Protein 2WA0 (pdb70)

Organism: Homo sapiens (NCBI:txid9606)

Nearest PDB structures (foldseek):
  2wa0-assembly1_A  TM=1.005E+00  e=1.092E-41  Homo sapiens
  7uoa-assembly1_A  TM=9.942E-01  e=4.017E-35  Homo sapiens
  9bd3-assembly2_C  TM=9.878E-01  e=9.534E-34  Homo sapiens
  6wjh-assembly2_B  TM=9.151E-01  e=1.182E-21  Homo sapiens
  6wjh-assembly3_C  TM=9.119E-01  e=8.261E-22  Homo sapiens

GO terms:
  GO:0043066 negative regulation of apoptotic process (P, IMP)
  GO:0045787 positive regulation of cell cycle (P, IMP)
  GO:0005515 protein binding (F, IPI)

Solvent-accessible surface area: 12480 Å² total; per-residue (Å²): 151,88,123,100,162,71,197,242,168,108,104,145,88,68,87,59,60,20,131,74,22,0,38,94,45,16,84,72,0,8,61,8,1,1,124,19,32,66,52,196,89,98,1,42,71,66,38,0,31,106,144,6,0,127,128,67,89,96,8,12,90,24,0,23,22,39,0,25,42,32,0,53,74,76,17,0,0,44,26,109,86,78,145,89,72,31,23,32,14,54,21,5,46,59,4,76,10,27,1,37,161,72,70,80,31,0,20,0,2,0,0,11,47,1,0,5,24,0,8,125,98,32,125,31,0,27,19,101,65,1,41,123,75,1,17,132,58,30,1,96,67,60,146,143,49,125,30,8,16,52,0,80,123,2,0,24,88,28,0,48,138,53,77,0,3,83,46,100,94,113,101,88,24,0,31,12,0,86,64,0,112,86,54,10,37,59,114,123,0,59,98,15,38,91,126,18,102,78,63,139,144,50,82,50,20,41,73,147,98,16,58,120,100,116

Sequence (214 aa):
SGVDLGTYFQSMDAESLFREALSNKVDDELAHFLLRKYRAKELVTTKAEMLERVIKNYKRCFPVIFGKASESLKMIFGIDVKEVDSNTYTLVTCLGLSYDGLLNQIFPKTGLLIIVLGTIAMEGDSASEEEIWEELGVMGVYDGREHTVYGEPRKLLTQDWVQENYLEYRQVRYEFLWGPRALAETSYVKVLEHVVRVNARVRIAYPSLREAALLE

Secondary structure (DSSP, 8-state):
---------SS--HHHHHHHHHHHHHHHHHHHHHHHHHTT--EEHHHHHHHT-TT-GGGHHHHHHHHHHHIIIII-EEEEE----EEEEEEGGG-S-------SS--HHHHHHHHHHHHHHSS-EEHHHHHHHHHHTT--TTS-BTTTB-HHHIIIIIHHHTTSEEEE----EEEE-HHHHHH--HHHHHHHHHHHHT----PPPPHHHHHTT-

Foldseek 3Di:
DDDDDDDPDVDDDPFVVVVVVLVVLLVVVLQVVLVCQLVQHKDALVCCCVPRVVPQSLCCCQSVVSSQLCCCQPQQWHFAQDPPRITGIDGHLQAPAQPCVVVGGGPSNVLLVLQLQQLVVPFKDAPVSSQVVCVVVPQHAPDQDPRNGHVCCVQVPVCVVVQQWDWDDVNIIIGGGVSVVVRHDSVRSVVSVVPSVPDDDHDDDTPVVSVVSD

B-factor: mean 47.47, std 13.77, range [17.89, 89.87]

Structure (mmCIF, N/CA/C/O backbone):
data_2WA0
#
_entry.id   2WA0
#
_cell.length_a   81.630
_cell.length_b   81.630
_cell.length_c   210.891
_cell.angle_alpha   90.00
_cell.angle_beta   90.00
_cell.angle_gamma   120.00
#
_symmetry.space_group_name_H-M   'P 65 2 2'
#
loop_
_entity.id
_entity.type
_entity.pdbx_description
1 polymer 'MELANOMA-ASSOCIATED ANTIGEN 4'
2 water water
#
loop_
_atom_site.group_PDB
_atom_site.id
_atom_site.type_symbol
_atom_site.label_atom_id
_atom_site.label_alt_id
_atom_site.label_comp_id
_atom_site.label_asym_id
_atom_site.label_entity_id
_atom_site.label_seq_id
_atom_site.pdbx_PDB_ins_code
_atom_site.Cartn_x
_atom_site.Cartn_y
_atom_site.Cartn_z
_atom_site.occupancy
_atom_site.B_iso_or_equiv
_atom_site.auth_seq_id
_atom_site.auth_comp_id
_atom_site.auth_asym_id
_atom_site.auth_atom_id
_atom_site.pdbx_PDB_model_num
ATOM 1 N N . SER A 1 9 ? 5.436 42.600 145.395 1.00 72.67 -14 SER A N 1
ATOM 2 C CA . SER A 1 9 ? 4.335 42.275 144.435 1.00 74.61 -14 SER A CA 1
ATOM 3 C C . SER A 1 9 ? 3.599 40.931 144.712 1.00 75.74 -14 SER A C 1
ATOM 4 O O . SER A 1 9 ? 2.469 40.745 144.255 1.00 74.07 -14 SER A O 1
ATOM 6 N N . GLY A 1 10 ? 4.216 40.041 145.502 1.00 78.72 -13 GLY A N 1
ATOM 7 C CA . GLY A 1 10 ? 3.844 38.597 145.614 1.00 80.36 -13 GLY A CA 1
ATOM 8 C C . GLY A 1 10 ? 2.409 38.129 145.887 1.00 80.96 -13 GLY A C 1
ATOM 9 O O . GLY A 1 10 ? 1.825 38.476 146.920 1.00 81.06 -13 GLY A O 1
ATOM 10 N N . VAL A 1 11 ? 1.880 37.286 144.981 1.00 82.03 -12 VAL A N 1
ATOM 11 C CA . VAL A 1 11 ? 0.468 36.802 144.996 1.00 81.50 -12 VAL A CA 1
ATOM 12 C C . VAL A 1 11 ? 0.354 35.243 144.924 1.00 80.85 -12 VAL A C 1
ATOM 13 O O . VAL A 1 11 ? 1.323 34.538 145.267 1.00 80.00 -12 VAL A O 1
ATOM 17 N N . ASP A 1 12 ? -0.813 34.726 144.485 1.00 78.38 -11 ASP A N 1
ATOM 18 C CA . ASP A 1 12 ? -1.119 33.271 144.479 1.00 75.76 -11 ASP A CA 1
ATOM 19 C C . ASP A 1 12 ? -0.943 32.582 143.116 1.00 72.74 -11 ASP A C 1
ATOM 20 O O . ASP A 1 12 ? -1.875 32.573 142.308 1.00 71.92 -11 ASP A O 1
ATOM 22 N N . LEU A 1 13 ? 0.234 31.980 142.888 1.00 69.71 -10 LEU A N 1
ATOM 23 C CA . LEU A 1 13 ? 0.576 31.321 141.605 1.00 65.99 -10 LEU A CA 1
ATOM 24 C C . LEU A 1 13 ? 0.522 29.793 141.654 1.00 66.62 -10 LEU A C 1
ATOM 25 O O . LEU A 1 13 ? 1.563 29.125 141.749 1.00 67.86 -10 LEU A O 1
ATOM 30 N N . GLY A 1 14 ? -0.694 29.254 141.562 1.00 66.79 -9 GLY A N 1
ATOM 31 C CA . GLY A 1 14 ? -0.934 27.802 141.507 1.00 67.35 -9 GLY A CA 1
ATOM 32 C C . GLY A 1 14 ? -1.875 27.418 140.366 1.00 67.90 -9 GLY A C 1
ATOM 33 O O . GLY A 1 14 ? -2.838 28.138 140.077 1.00 68.68 -9 GLY A O 1
ATOM 34 N N . THR A 1 15 ? -1.607 26.275 139.731 1.00 66.77 -8 THR A N 1
ATOM 35 C CA . THR A 1 15 ? -2.292 25.870 138.495 1.00 64.42 -8 THR A CA 1
ATOM 36 C C . THR A 1 15 ? -2.865 24.439 138.579 1.00 64.35 -8 THR A C 1
ATOM 37 O O . THR A 1 15 ? -3.428 24.028 139.603 1.00 62.21 -8 THR A O 1
ATOM 41 N N . TYR A 1 19 ? -7.049 24.665 133.432 1.00 66.56 -4 TYR A N 1
ATOM 42 C CA . TYR A 1 19 ? -7.021 24.392 131.993 1.00 67.74 -4 TYR A CA 1
ATOM 43 C C . TYR A 1 19 ? -7.673 23.051 131.617 1.00 70.13 -4 TYR A C 1
ATOM 44 O O . TYR A 1 19 ? -7.213 21.982 132.034 1.00 74.58 -4 TYR A O 1
ATOM 53 N N . PHE A 1 20 ? -8.788 23.121 130.908 1.00 68.51 -3 PHE A N 1
ATOM 54 C CA . PHE A 1 20 ? -9.504 24.359 130.849 1.00 70.58 -3 PHE A CA 1
ATOM 55 C C . PHE A 1 20 ? -10.081 24.583 132.255 1.00 74.43 -3 PHE A C 1
ATOM 56 O O . PHE A 1 20 ? -9.531 25.371 133.023 1.00 76.57 -3 PHE A O 1
ATOM 64 N N . GLN A 1 21 ? -11.176 23.905 132.590 1.00 78.79 -2 GLN A N 1
ATOM 65 C CA . GLN A 1 21 ? -11.387 23.390 133.951 1.00 80.50 -2 GLN A CA 1
ATOM 66 C C . GLN A 1 21 ? -11.048 21.910 133.715 1.00 82.08 -2 GLN A C 1
ATOM 67 O O . GLN A 1 21 ? -10.167 21.327 134.366 1.00 82.42 -2 GLN A O 1
ATOM 69 N N . SER A 1 22 ? -11.795 21.333 132.771 1.00 80.99 -1 SER A N 1
ATOM 70 C CA . SER A 1 22 ? -11.276 20.375 131.793 1.00 79.83 -1 SER A CA 1
ATOM 71 C C . SER A 1 22 ? -12.387 20.176 130.761 1.00 81.94 -1 SER A C 1
ATOM 72 O O . SER A 1 22 ? -13.483 19.714 131.109 1.00 83.19 -1 SER A O 1
ATOM 75 N N . MET A 1 23 ? -12.122 20.567 129.512 1.00 80.73 0 MET A N 1
ATOM 76 C CA . MET A 1 23 ? -13.056 20.310 128.405 1.00 79.02 0 MET A CA 1
ATOM 77 C C . MET A 1 23 ? -12.314 19.798 127.150 1.00 74.85 0 MET A C 1
ATOM 78 O O . MET A 1 23 ? -11.196 20.257 126.849 1.00 74.68 0 MET A O 1
ATOM 83 N N . ASP A 1 24 ? -12.934 18.838 126.446 1.00 68.54 101 ASP A N 1
ATOM 84 C CA . ASP A 1 24 ? -12.303 18.165 125.300 1.00 64.35 101 ASP A CA 1
ATOM 85 C C . ASP A 1 24 ? -12.309 19.089 124.074 1.00 63.49 101 ASP A C 1
ATOM 86 O O . ASP A 1 24 ? -13.295 19.168 123.327 1.00 63.35 101 ASP A O 1
ATOM 91 N N . ALA A 1 25 ? -11.195 19.797 123.895 1.00 61.27 102 ALA A N 1
ATOM 92 C CA . ALA A 1 25 ? -11.007 20.702 122.762 1.00 58.32 102 ALA A CA 1
ATOM 93 C C . ALA A 1 25 ? -10.975 19.977 121.412 1.00 56.26 102 ALA A C 1
ATOM 94 O O . ALA A 1 25 ? -11.472 20.530 120.426 1.00 53.65 102 ALA A O 1
ATOM 96 N N . GLU A 1 26 ? -10.402 18.764 121.361 1.00 54.76 103 GLU A N 1
ATOM 97 C CA . GLU A 1 26 ? -10.288 18.015 120.092 1.00 53.32 103 GLU A CA 1
ATOM 98 C C . GLU A 1 26 ? -11.657 17.609 119.574 1.00 53.26 103 GLU A C 1
ATOM 99 O O . GLU A 1 26 ? -11.977 17.855 118.426 1.00 55.22 103 GLU A O 1
ATOM 105 N N . SER A 1 27 ? -12.478 16.988 120.413 1.00 54.69 104 SER A N 1
ATOM 106 C CA . SER A 1 27 ? -13.801 16.537 119.957 1.00 52.51 104 SER A CA 1
ATOM 107 C C . SER A 1 27 ? -14.774 17.697 119.719 1.00 51.29 104 SER A C 1
ATOM 108 O O . SER A 1 27 ? -15.689 17.564 118.907 1.00 51.21 104 SER A O 1
ATOM 113 N N . LEU A 1 28 ? -14.592 18.811 120.435 1.00 48.47 105 LEU A N 1
ATOM 114 C CA . LEU A 1 28 ? -15.371 20.028 120.177 1.00 48.89 105 LEU A CA 1
ATOM 115 C C . LEU A 1 28 ? -15.054 20.554 118.768 1.00 50.13 105 LEU A C 1
ATOM 116 O O . LEU A 1 28 ? -15.875 21.244 118.160 1.00 46.48 105 LEU A O 1
ATOM 119 N N . PHE A 1 29 ? -13.860 20.229 118.275 1.00 46.68 106 PHE A N 1
ATOM 120 C CA . PHE A 1 29 ? -13.388 20.756 117.020 1.00 44.79 106 PHE A CA 1
ATOM 121 C C . PHE A 1 29 ? -14.078 20.071 115.861 1.00 45.86 106 PHE A C 1
ATOM 122 O O . PHE A 1 29 ? -14.572 20.745 114.974 1.00 44.65 106 PHE A O 1
ATOM 130 N N . ARG A 1 30 ? -14.102 18.742 115.879 1.00 43.70 107 ARG A N 1
ATOM 131 C CA . ARG A 1 30 ? -14.731 17.998 114.823 1.00 43.92 107 ARG A CA 1
ATOM 132 C C . ARG A 1 30 ? -16.253 18.234 114.830 1.00 44.27 107 ARG A C 1
ATOM 133 O O . ARG A 1 30 ? -16.876 18.261 113.782 1.00 46.73 107 ARG A O 1
ATOM 141 N N . GLU A 1 31 ? -16.851 18.411 115.997 1.00 41.29 108 GLU A N 1
ATOM 142 C CA . GLU A 1 31 ? -18.239 18.830 116.045 1.00 39.06 108 GLU A CA 1
ATOM 143 C C . GLU A 1 31 ? -18.392 20.234 115.469 1.00 36.92 108 GLU A C 1
ATOM 144 O O . GLU A 1 31 ? -19.342 20.502 114.751 1.00 40.34 108 GLU A O 1
ATOM 147 N N . ALA A 1 32 ? -17.462 21.128 115.776 1.00 32.60 109 ALA A N 1
ATOM 148 C CA . ALA A 1 32 ? -17.567 22.486 115.282 1.00 36.08 109 ALA A CA 1
ATOM 149 C C . ALA A 1 32 ? -17.528 22.515 113.736 1.00 35.64 109 ALA A C 1
ATOM 150 O O . ALA A 1 32 ? -18.282 23.243 113.133 1.00 32.61 109 ALA A O 1
ATOM 152 N N . LEU A 1 33 ? -16.636 21.724 113.141 1.00 34.48 110 LEU A N 1
ATOM 153 C CA . LEU A 1 33 ? -16.499 21.617 111.702 1.00 36.14 110 LEU A CA 1
ATOM 154 C C . LEU A 1 33 ? -17.747 21.019 111.051 1.00 36.80 110 LEU A C 1
ATOM 155 O O . LEU A 1 33 ? -18.199 21.471 110.014 1.00 37.52 110 LEU A O 1
ATOM 160 N N . SER A 1 34 ? -18.275 19.992 111.689 1.00 34.19 111 SER A N 1
ATOM 161 C CA . SER A 1 34 ? -19.422 19.290 111.221 1.00 35.81 111 SER A CA 1
ATOM 162 C C . SER A 1 34 ? -20.633 20.175 111.318 1.00 34.99 111 SER A C 1
ATOM 163 O O . SER A 1 34 ? -21.474 20.155 110.433 1.00 36.17 111 SER A O 1
ATOM 166 N N . ASN A 1 35 ? -20.752 20.962 112.374 1.00 34.68 112 ASN A N 1
ATOM 167 C CA . ASN A 1 35 ? -21.848 21.939 112.397 1.00 37.32 112 ASN A CA 1
ATOM 168 C C . ASN A 1 35 ? -21.679 23.000 111.315 1.00 36.33 112 ASN A C 1
ATOM 169 O O . ASN A 1 35 ? -22.671 23.579 110.854 1.00 32.44 112 ASN A O 1
ATOM 174 N N . LYS A 1 36 ? -20.432 23.287 110.950 1.00 32.07 113 LYS A N 1
ATOM 175 C CA . LYS A 1 36 ? -20.179 24.297 109.938 1.00 36.95 113 LYS A CA 1
ATOM 176 C C . LYS A 1 36 ? -20.472 23.749 108.528 1.00 35.84 113 LYS A C 1
ATOM 177 O O . LYS A 1 36 ? -20.856 24.496 107.652 1.00 34.30 113 LYS A O 1
ATOM 183 N N . VAL A 1 37 ? -20.311 22.443 108.341 1.00 34.97 114 VAL A N 1
ATOM 184 C CA . VAL A 1 37 ? -20.750 21.799 107.134 1.00 33.35 114 VAL A CA 1
ATOM 185 C C . VAL A 1 37 ? -22.276 21.921 106.988 1.00 35.40 114 VAL A C 1
ATOM 186 O O . VAL A 1 37 ? -22.776 22.294 105.922 1.00 34.57 114 VAL A O 1
ATOM 190 N N . ASP A 1 38 ? -23.006 21.638 108.059 1.00 35.21 115 ASP A N 1
ATOM 191 C CA A ASP A 1 38 ? -24.468 21.757 108.087 0.50 36.15 115 ASP A CA 1
ATOM 192 C CA B ASP A 1 38 ? -24.454 21.751 108.036 0.50 35.89 115 ASP A CA 1
ATOM 193 C C . ASP A 1 38 ? -24.869 23.199 107.781 1.00 39.15 115 ASP A C 1
ATOM 194 O O . ASP A 1 38 ? -25.798 23.462 106.998 1.00 41.54 115 ASP A O 1
ATOM 203 N N . GLU A 1 39 ? -24.169 24.137 108.406 1.00 36.16 116 GLU A N 1
ATOM 204 C CA . GLU A 1 39 ? -24.509 25.533 108.289 1.00 35.56 116 GLU A CA 1
ATOM 205 C C . GLU A 1 39 ? -24.215 26.086 106.886 1.00 32.81 116 GLU A C 1
ATOM 206 O O . GLU A 1 39 ? -24.998 26.840 106.360 1.00 29.17 116 GLU A O 1
ATOM 212 N N . LEU A 1 40 ? -23.065 25.762 106.324 1.00 28.85 117 LEU A N 1
ATOM 213 C CA . LEU A 1 40 ? -22.729 26.174 104.987 1.00 30.91 117 LEU A CA 1
ATOM 214 C C . LEU A 1 40 ? -23.739 25.567 103.955 1.00 35.74 117 LEU A C 1
ATOM 215 O O . LEU A 1 40 ? -24.241 26.286 103.090 1.00 36.01 117 LEU A O 1
ATOM 220 N N . ALA A 1 41 ? -24.058 24.283 104.105 1.00 32.74 118 ALA A N 1
ATOM 221 C CA . ALA A 1 41 ? -25.070 23.610 103.283 1.00 34.20 118 ALA A CA 1
ATOM 222 C C . ALA A 1 41 ? -26.395 24.345 103.266 1.00 35.54 118 ALA A C 1
ATOM 223 O O . ALA A 1 41 ? -26.958 24.553 102.195 1.00 39.65 118 ALA A O 1
ATOM 225 N N . HIS A 1 42 ? -26.911 24.718 104.429 1.00 34.39 119 HIS A N 1
ATOM 226 C CA . HIS A 1 42 ? -28.170 25.446 104.489 1.00 33.29 119 HIS A CA 1
ATOM 227 C C . HIS A 1 42 ? -28.020 26.812 103.854 1.00 33.81 119 HIS A C 1
ATOM 228 O O . HIS A 1 42 ? -28.918 27.273 103.171 1.00 35.66 119 HIS A O 1
ATOM 235 N N . PHE A 1 43 ? -26.877 27.447 104.057 1.00 31.67 120 PHE A N 1
ATOM 236 C CA . PHE A 1 43 ? -26.589 28.726 103.420 1.00 32.03 120 PHE A CA 1
ATOM 237 C C . PHE A 1 43 ? -26.635 28.607 101.898 1.00 32.57 120 PHE A C 1
ATOM 238 O O . PHE A 1 43 ? -27.160 29.464 101.208 1.00 32.28 120 PHE A O 1
ATOM 246 N N . LEU A 1 44 ? -26.072 27.526 101.391 1.00 34.53 121 LEU A N 1
ATOM 247 C CA . LEU A 1 44 ? -26.019 27.309 99.967 1.00 33.62 121 LEU A CA 1
ATOM 248 C C . LEU A 1 44 ? -27.423 27.066 99.384 1.00 30.21 121 LEU A C 1
ATOM 249 O O . LEU A 1 44 ? -27.793 27.664 98.403 1.00 35.40 121 LEU A O 1
ATOM 254 N N . LEU A 1 45 ? -28.204 26.229 100.027 1.00 28.99 122 LEU A N 1
ATOM 255 C CA . LEU A 1 45 ? -29.601 26.072 99.684 1.00 30.00 122 LEU A CA 1
ATOM 256 C C . LEU A 1 45 ? -30.365 27.384 99.583 1.00 37.97 122 LEU A C 1
ATOM 257 O O . LEU A 1 45 ? -31.283 27.519 98.752 1.00 42.80 122 LEU A O 1
ATOM 262 N N . ARG A 1 46 ? -29.985 28.344 100.408 1.00 39.40 123 ARG A N 1
ATOM 263 C CA . ARG A 1 46 ? -30.657 29.632 100.424 1.00 40.64 123 ARG A CA 1
ATOM 264 C C . ARG A 1 46 ? -30.241 30.406 99.217 1.00 39.00 123 ARG A C 1
ATOM 265 O O . ARG A 1 46 ? -31.052 31.101 98.601 1.00 36.93 123 ARG A O 1
ATOM 273 N N . LYS A 1 47 ? -28.951 30.327 98.923 1.00 38.87 124 LYS A N 1
ATOM 274 C CA . LYS A 1 47 ? -28.426 30.941 97.739 1.00 38.26 124 LYS A CA 1
ATOM 275 C C . LYS A 1 47 ? -29.052 30.308 96.464 1.00 39.12 124 LYS A C 1
ATOM 276 O O . LYS A 1 47 ? -29.275 31.012 95.483 1.00 40.05 124 LYS A O 1
ATOM 282 N N . TYR A 1 48 ? -29.339 29.009 96.485 1.00 39.48 125 TYR A N 1
ATOM 283 C CA . TYR A 1 48 ? -29.958 28.347 95.327 1.00 42.44 125 TYR A CA 1
ATOM 284 C C . TYR A 1 48 ? -31.396 28.869 95.199 1.00 43.84 125 TYR A C 1
ATOM 285 O O . TYR A 1 48 ? -31.807 29.278 94.124 1.00 44.04 125 TYR A O 1
ATOM 294 N N . ARG A 1 49 ? -32.129 28.910 96.303 1.00 44.68 126 ARG A N 1
ATOM 295 C CA . ARG A 1 49 ? -33.465 29.478 96.311 1.00 45.45 126 ARG A CA 1
ATOM 296 C C . ARG A 1 49 ? -33.560 30.923 95.842 1.00 46.29 126 ARG A C 1
ATOM 297 O O . ARG A 1 49 ? -34.566 31.315 95.279 1.00 49.45 126 ARG A O 1
ATOM 305 N N . ALA A 1 50 ? -32.520 31.704 96.089 1.00 44.43 127 ALA A N 1
ATOM 306 C CA . ALA A 1 50 ? -32.503 33.119 95.771 1.00 41.76 127 ALA A CA 1
ATOM 307 C C . ALA A 1 50 ? -31.981 33.352 94.361 1.00 42.04 127 ALA A C 1
ATOM 308 O O . ALA A 1 50 ? -31.929 34.489 93.901 1.00 43.26 127 ALA A O 1
ATOM 310 N N . LYS A 1 51 ? -31.574 32.285 93.678 1.00 44.84 128 LYS A N 1
ATOM 311 C CA . LYS A 1 51 ? -30.979 32.406 92.329 1.00 45.35 128 LYS A CA 1
ATOM 312 C C . LYS A 1 51 ? -29.879 33.446 92.335 1.00 39.80 128 LYS A C 1
ATOM 313 O O . LYS A 1 51 ? -29.804 34.317 91.464 1.00 41.34 128 LYS A O 1
ATOM 319 N N . GLU A 1 52 ? -29.037 33.350 93.358 1.00 41.99 129 GLU A N 1
ATOM 320 C CA . GLU A 1 52 ? -27.919 34.265 93.535 1.00 42.73 129 GLU A CA 1
ATOM 321 C C . GLU A 1 52 ? -26.653 33.494 93.396 1.00 37.48 129 GLU A C 1
ATOM 322 O O . GLU A 1 52 ? -26.586 32.354 93.801 1.00 35.79 129 GLU A O 1
ATOM 328 N N . LEU A 1 53 ? -25.633 34.146 92.871 1.00 37.90 130 LEU A N 1
ATOM 329 C CA . LEU A 1 53 ? -24.297 33.607 92.912 1.00 40.57 130 LEU A CA 1
ATOM 330 C C . LEU A 1 53 ? -23.748 33.650 94.353 1.00 40.63 130 LEU A C 1
ATOM 331 O O . LEU A 1 53 ? -24.342 34.286 95.231 1.00 37.03 130 LEU A O 1
ATOM 336 N N . VAL A 1 54 ? -22.641 32.936 94.565 1.00 38.18 131 VAL A N 1
ATOM 337 C CA . VAL A 1 54 ? -21.988 32.825 95.855 1.00 40.45 131 VAL A CA 1
ATOM 338 C C . VAL A 1 54 ? -20.520 32.964 95.646 1.00 39.19 131 VAL A C 1
ATOM 339 O O . VAL A 1 54 ? -19.984 32.295 94.782 1.00 40.45 131 VAL A O 1
ATOM 343 N N . THR A 1 55 ? -19.869 33.786 96.462 1.00 40.40 132 THR A N 1
ATOM 344 C CA A THR A 1 55 ? -18.407 33.921 96.424 0.50 39.75 132 THR A CA 1
ATOM 345 C CA B THR A 1 55 ? -18.424 33.939 96.420 0.50 36.09 132 THR A CA 1
ATOM 346 C C . THR A 1 55 ? -17.793 33.245 97.642 1.00 37.98 132 THR A C 1
ATOM 347 O O . THR A 1 55 ? -18.434 33.085 98.667 1.00 35.54 132 THR A O 1
ATOM 354 N N . LYS A 1 56 ? -16.551 32.817 97.502 1.00 37.76 133 LYS A N 1
ATOM 355 C CA . LYS A 1 56 ? -15.760 32.314 98.600 1.00 40.78 133 LYS A CA 1
ATOM 356 C C . LYS A 1 56 ? -15.766 33.342 99.750 1.00 39.72 133 LYS A C 1
ATOM 357 O O . LYS A 1 56 ? -16.126 33.039 100.879 1.00 38.45 133 LYS A O 1
ATOM 363 N N . ALA A 1 57 ? -15.392 34.569 99.419 1.00 38.42 134 ALA A N 1
ATOM 364 C CA . ALA A 1 57 ? -15.323 35.650 100.377 1.00 36.24 134 ALA A CA 1
ATOM 365 C C . ALA A 1 57 ? -16.587 35.742 101.209 1.00 38.55 134 ALA A C 1
ATOM 366 O O . ALA A 1 57 ? -16.510 35.981 102.406 1.00 37.89 134 ALA A O 1
ATOM 368 N N . GLU A 1 58 ? -17.747 35.576 100.579 1.00 38.51 135 GLU A N 1
ATOM 369 C CA . GLU A 1 58 ? -19.029 35.642 101.287 1.00 38.51 135 GLU A CA 1
ATOM 370 C C . GLU A 1 58 ? -19.136 34.536 102.302 1.00 38.04 135 GLU A C 1
ATOM 371 O O . GLU A 1 58 ? -19.695 34.714 103.390 1.00 39.95 135 GLU A O 1
ATOM 377 N N . MET A 1 59 ? -18.672 33.367 101.888 1.00 33.58 136 MET A N 1
ATOM 378 C CA . MET A 1 59 ? -18.758 32.191 102.698 1.00 34.51 136 MET A CA 1
ATOM 379 C C . MET A 1 59 ? -17.809 32.347 103.902 1.00 33.53 136 MET A C 1
ATOM 380 O O . MET A 1 59 ? -18.190 32.040 105.031 1.00 31.65 136 MET A O 1
ATOM 385 N N . LEU A 1 60 ? -16.593 32.815 103.658 1.00 32.35 137 LEU A N 1
ATOM 386 C CA . LEU A 1 60 ? -15.684 33.091 104.757 1.00 37.76 137 LEU A CA 1
ATOM 387 C C . LEU A 1 60 ? -16.322 34.093 105.732 1.00 39.97 137 LEU A C 1
ATOM 388 O O . LEU A 1 60 ? -16.454 33.803 106.908 1.00 42.62 137 LEU A O 1
ATOM 393 N N . GLU A 1 61 ? -16.777 35.231 105.235 1.00 39.24 138 GLU A N 1
ATOM 394 C CA . GLU A 1 61 ? -17.316 36.295 106.093 1.00 41.26 138 GLU A CA 1
ATOM 395 C C . GLU A 1 61 ? -18.595 35.935 106.864 1.00 41.11 138 GLU A C 1
ATOM 396 O O . GLU A 1 61 ? -18.806 36.399 107.992 1.00 39.34 138 GLU A O 1
ATOM 402 N N . ARG A 1 62 ? -19.448 35.123 106.257 1.00 42.51 139 ARG A N 1
ATOM 403 C CA . ARG A 1 62 ? -20.822 34.967 106.732 1.00 40.77 139 ARG A CA 1
ATOM 404 C C . ARG A 1 62 ? -21.058 33.628 107.427 1.00 36.49 139 ARG A C 1
ATOM 405 O O . ARG A 1 62 ? -21.983 33.490 108.230 1.00 33.40 139 ARG A O 1
ATOM 413 N N . VAL A 1 63 ? -20.227 32.634 107.138 1.00 34.80 140 VAL A N 1
ATOM 414 C CA . VAL A 1 63 ? -20.466 31.306 107.670 1.00 32.51 140 VAL A CA 1
ATOM 415 C C . VAL A 1 63 ? -19.267 30.721 108.381 1.00 34.93 140 VAL A C 1
ATOM 416 O O . VAL A 1 63 ? -19.452 29.979 109.338 1.00 33.53 140 VAL A O 1
ATOM 420 N N . ILE A 1 64 ? -18.047 30.959 107.896 1.00 35.37 141 ILE A N 1
ATOM 421 C CA . ILE A 1 64 ? -16.901 30.354 108.563 1.00 34.31 141 ILE A CA 1
ATOM 422 C C . ILE A 1 64 ? -15.830 31.363 108.963 1.00 34.86 141 ILE A C 1
ATOM 423 O O . ILE A 1 64 ? -14.637 31.078 108.870 1.00 37.69 141 ILE A O 1
ATOM 428 N N . LYS A 1 65 ? -16.283 32.511 109.487 1.00 33.08 142 LYS A N 1
ATOM 429 C CA . LYS A 1 65 ? -15.409 33.619 109.910 1.00 36.87 142 LYS A CA 1
ATOM 430 C C . LYS A 1 65 ? -14.312 33.089 110.817 1.00 39.07 142 LYS A C 1
ATOM 431 O O . LYS A 1 65 ? -13.181 33.543 110.732 1.00 36.75 142 LYS A O 1
ATOM 437 N N . ASN A 1 66 ? -14.663 32.130 111.681 1.00 39.43 143 ASN A N 1
ATOM 438 C CA . ASN A 1 66 ? -13.736 31.627 112.702 1.00 39.97 143 ASN A CA 1
ATOM 439 C C . ASN A 1 66 ? -12.974 30.364 112.304 1.00 39.97 143 ASN A C 1
ATOM 440 O O . ASN A 1 66 ? -12.196 29.869 113.105 1.00 42.35 143 ASN A O 1
ATOM 445 N N . TYR A 1 67 ? -13.193 29.845 111.090 1.00 41.07 144 TYR A N 1
ATOM 446 C CA . TYR A 1 67 ? -12.453 28.662 110.590 1.00 40.37 144 TYR A CA 1
ATOM 447 C C . TYR A 1 67 ? -12.098 28.786 109.085 1.00 39.67 144 TYR A C 1
ATOM 448 O O . TYR A 1 67 ? -12.120 27.792 108.326 1.00 40.77 144 TYR A O 1
ATOM 457 N N . LYS A 1 68 ? -11.714 29.996 108.678 1.00 36.46 145 LYS A N 1
ATOM 458 C CA . LYS A 1 68 ? -11.391 30.301 107.285 1.00 35.31 145 LYS A CA 1
ATOM 459 C C . LYS A 1 68 ? -10.479 29.289 106.606 1.00 38.47 145 LYS A C 1
ATOM 460 O O . LYS A 1 68 ? -10.692 28.950 105.441 1.00 38.29 145 LYS A O 1
ATOM 466 N N . ARG A 1 69 ? -9.462 28.798 107.299 1.00 37.48 146 ARG A N 1
ATOM 467 C CA . ARG A 1 69 ? -8.463 27.953 106.624 1.00 38.75 146 ARG A CA 1
ATOM 468 C C . ARG A 1 69 ? -8.980 26.544 106.387 1.00 37.84 146 ARG A C 1
ATOM 469 O O . ARG A 1 69 ? -8.355 25.740 105.697 1.00 37.54 146 ARG A O 1
ATOM 474 N N . CYS A 1 70 ? -10.149 26.251 106.941 1.00 38.20 147 CYS A N 1
ATOM 475 C CA . CYS A 1 70 ? -10.774 24.966 106.727 1.00 39.74 147 CYS A CA 1
ATOM 476 C C . CYS A 1 70 ? -11.741 25.003 105.564 1.00 40.17 147 CYS A C 1
ATOM 477 O O . CYS A 1 70 ? -12.510 24.051 105.360 1.00 38.00 147 CYS A O 1
ATOM 480 N N . PHE A 1 71 ? -11.695 26.094 104.799 1.00 38.23 148 PHE A N 1
ATOM 481 C CA . PHE A 1 71 ? -12.646 26.287 103.747 1.00 37.03 148 PHE A CA 1
ATOM 482 C C . PHE A 1 71 ? -12.659 25.077 102.819 1.00 36.87 148 PHE A C 1
ATOM 483 O O . PHE A 1 71 ? -13.725 24.529 102.569 1.00 34.86 148 PHE A O 1
ATOM 491 N N . PRO A 1 72 ? -11.483 24.627 102.353 1.00 35.48 149 PRO A N 1
ATOM 492 C CA . PRO A 1 72 ? -11.509 23.530 101.408 1.00 37.08 149 PRO A CA 1
ATOM 493 C C . PRO A 1 72 ? -12.331 22.342 101.882 1.00 38.02 149 PRO A C 1
ATOM 494 O O . PRO A 1 72 ? -13.070 21.756 101.101 1.00 41.84 149 PRO A O 1
ATOM 498 N N . VAL A 1 73 ? -12.227 22.020 103.159 1.00 36.80 150 VAL A N 1
ATOM 499 C CA . VAL A 1 73 ? -12.861 20.843 103.706 1.00 35.33 150 VAL A CA 1
ATOM 500 C C . VAL A 1 73 ? -14.315 21.108 104.008 1.00 36.55 150 VAL A C 1
ATOM 501 O O . VAL A 1 73 ? -15.159 20.267 103.752 1.00 40.24 150 VAL A O 1
ATOM 505 N N . ILE A 1 74 ? -14.630 22.274 104.546 1.00 35.83 151 ILE A N 1
ATOM 506 C CA . ILE A 1 74 ? -16.027 22.572 104.903 1.00 35.58 151 ILE A CA 1
ATOM 507 C C . ILE A 1 74 ? -16.891 22.777 103.619 1.00 38.20 151 ILE A C 1
ATOM 508 O O . ILE A 1 74 ? -18.015 22.271 103.510 1.00 35.32 151 ILE A O 1
ATOM 513 N N . PHE A 1 75 ? -16.342 23.500 102.649 1.00 37.50 152 PHE A N 1
ATOM 514 C CA . PHE A 1 75 ? -16.999 23.711 101.369 1.00 38.57 152 PHE A CA 1
ATOM 515 C C . PHE A 1 75 ? -17.110 22.386 100.609 1.00 40.14 152 PHE A C 1
ATOM 516 O O . PHE A 1 75 ? -18.190 22.005 100.155 1.00 42.02 152 PHE A O 1
ATOM 524 N N . GLY A 1 76 ? -15.998 21.672 100.509 1.00 39.67 153 GLY A N 1
ATOM 525 C CA . GLY A 1 76 ? -15.975 20.331 99.928 1.00 36.91 153 GLY A CA 1
ATOM 526 C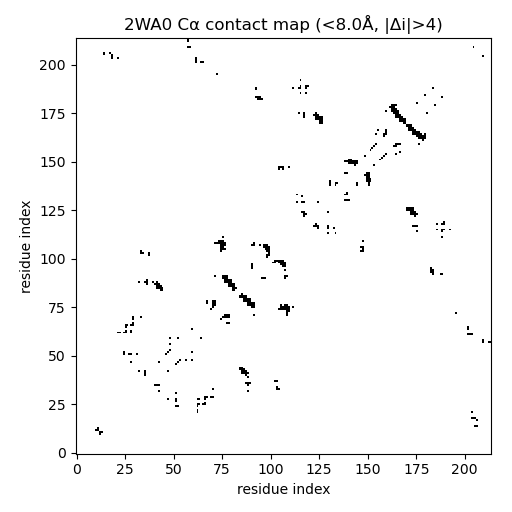 C . GLY A 1 76 ? -17.098 19.418 100.382 1.00 35.91 153 GLY A C 1
ATOM 527 O O . GLY A 1 76 ? -17.779 18.802 99.549 1.00 40.52 153 GLY A O 1
ATOM 528 N N . LYS A 1 77 ? -17.302 19.315 101.692 1.00 36.02 154 LYS A N 1
ATOM 529 C CA . LYS A 1 77 ? -18.285 18.372 102.239 1.00 37.27 154 LYS A CA 1
ATOM 530 C C . LYS A 1 77 ? -19.711 18.888 102.123 1.00 34.69 154 LYS A C 1
ATOM 531 O O . LYS A 1 77 ? -20.654 18.103 101.970 1.00 35.56 154 LYS A O 1
ATOM 537 N N . ALA A 1 78 ? -19.878 20.196 102.282 1.00 31.22 155 ALA A N 1
ATOM 538 C CA . ALA A 1 78 ? -21.165 20.838 102.059 1.00 30.24 155 ALA A CA 1
ATOM 539 C C . ALA A 1 78 ? -21.599 20.640 100.579 1.00 30.36 155 ALA A C 1
ATOM 540 O O . ALA A 1 78 ? -22.728 20.250 100.315 1.00 28.59 155 ALA A O 1
ATOM 542 N N . SER A 1 79 ? -20.691 20.875 99.643 1.00 30.44 156 SER A N 1
ATOM 543 C CA . SER A 1 79 ? -20.956 20.617 98.209 1.00 34.05 156 SER A CA 1
ATOM 544 C C . SER A 1 79 ? -21.433 19.174 97.958 1.00 37.39 156 SER A C 1
ATOM 545 O O . SER A 1 79 ? -22.505 18.938 97.371 1.00 37.39 156 SER A O 1
ATOM 548 N N . GLU A 1 80 ? -20.652 18.232 98.470 1.00 38.15 157 GLU A N 1
ATOM 549 C CA . GLU A 1 80 ? -20.979 16.802 98.431 1.00 36.80 157 GLU A CA 1
ATOM 550 C C . GLU A 1 80 ? -22.364 16.512 98.971 1.00 37.41 157 GLU A C 1
ATOM 551 O O . GLU A 1 80 ? -23.127 15.759 98.345 1.00 34.40 157 GLU A O 1
ATOM 557 N N . SER A 1 81 ? -22.707 17.099 100.118 1.00 36.74 158 SER A N 1
ATOM 558 C CA . SER A 1 81 ? -24.068 16.916 100.657 1.00 39.92 158 SER A CA 1
ATOM 559 C C . SER A 1 81 ? -25.165 17.521 99.773 1.00 34.97 158 SER A C 1
ATOM 560 O O . SER A 1 81 ? -26.254 16.949 99.636 1.00 37.85 158 SER A O 1
ATOM 563 N N . LEU A 1 82 ? -24.905 18.700 99.234 1.00 33.45 159 LEU A N 1
ATOM 564 C CA . LEU A 1 82 ? -25.828 19.322 98.285 1.00 33.78 159 LEU A CA 1
ATOM 565 C C . LEU A 1 82 ? -26.095 18.372 97.095 1.00 34.95 159 LEU A C 1
ATOM 566 O O . LEU A 1 82 ? -27.253 18.069 96.774 1.00 33.04 159 LEU A O 1
ATOM 571 N N . LYS A 1 83 ? -25.020 17.809 96.553 1.00 33.99 160 LYS A N 1
ATOM 572 C CA . LYS A 1 83 ? -25.083 16.942 95.383 1.00 34.99 160 LYS A CA 1
ATOM 573 C C . LYS A 1 83 ? -25.869 15.706 95.665 1.00 31.84 160 LYS A C 1
ATOM 574 O O . LYS A 1 83 ? -26.834 15.400 94.973 1.00 34.40 160 LYS A O 1
ATOM 580 N N . MET A 1 84 ? -25.467 15.002 96.702 1.00 32.25 161 MET A N 1
ATOM 581 C CA . MET A 1 84 ? -25.994 13.679 96.977 1.00 33.12 161 MET A CA 1
ATOM 582 C C . MET A 1 84 ? -27.358 13.738 97.607 1.00 32.70 161 MET A C 1
ATOM 583 O O . MET A 1 84 ? -28.190 12.942 97.274 1.00 35.17 161 MET A O 1
ATOM 588 N N . ILE A 1 85 ? -27.600 14.678 98.511 1.00 31.60 162 ILE A N 1
ATOM 589 C CA . ILE A 1 85 ? -28.843 14.669 99.251 1.00 31.62 162 ILE A CA 1
ATOM 590 C C . ILE A 1 85 ? -29.876 15.547 98.578 1.00 29.64 162 ILE A C 1
ATOM 591 O O . ILE A 1 85 ? -31.050 15.192 98.507 1.00 30.99 162 ILE A O 1
ATOM 596 N N . PHE A 1 86 ? -29.442 16.693 98.087 1.00 31.69 163 PHE A N 1
ATOM 597 C CA . PHE A 1 86 ? -30.381 17.669 97.559 1.00 35.32 163 PHE A CA 1
ATOM 598 C C . PHE A 1 86 ? -30.422 17.716 96.056 1.00 34.83 163 PHE A C 1
ATOM 599 O O . PHE A 1 86 ? -31.251 18.411 95.521 1.00 36.21 163 PHE A O 1
ATOM 607 N N . GLY A 1 87 ? -29.522 16.998 95.390 1.00 34.12 164 GLY A N 1
ATOM 608 C CA . GLY A 1 87 ? -29.419 17.053 93.967 1.00 36.32 164 GLY A CA 1
ATOM 609 C C . GLY A 1 87 ? -29.076 18.422 93.430 1.00 38.34 164 GLY A C 1
ATOM 610 O O . GLY A 1 87 ? -29.469 18.738 92.310 1.00 39.06 164 GLY A O 1
ATOM 611 N N . ILE A 1 88 ? -28.345 19.225 94.206 1.00 36.79 165 ILE A N 1
ATOM 612 C CA . ILE A 1 88 ? -27.845 20.525 93.750 1.00 35.04 165 ILE A CA 1
ATOM 613 C C . ILE A 1 88 ? -26.357 20.462 93.503 1.00 35.20 165 ILE A C 1
ATOM 614 O O . ILE A 1 88 ? -25.628 19.978 94.346 1.00 45.46 165 ILE A O 1
ATOM 619 N N . ASP A 1 89 ? -25.903 20.941 92.351 1.00 37.05 166 ASP A N 1
ATOM 620 C CA . ASP A 1 89 ? -24.488 21.004 92.017 1.00 40.36 166 ASP A CA 1
ATOM 621 C C . ASP A 1 89 ? -23.993 22.431 92.213 1.00 42.94 166 ASP A C 1
ATOM 622 O O . ASP A 1 89 ? -24.631 23.390 91.765 1.00 42.91 166 ASP A O 1
ATOM 627 N N . VAL A 1 90 ? -22.866 22.563 92.909 1.00 44.70 167 VAL A N 1
ATOM 628 C CA . VAL A 1 90 ? -22.214 23.848 93.164 1.00 41.65 167 VAL A CA 1
ATOM 629 C C . VAL A 1 90 ? -21.182 24.000 92.087 1.00 43.26 167 VAL A C 1
ATOM 630 O O . VAL A 1 90 ? -20.097 23.435 92.152 1.00 44.28 167 VAL A O 1
ATOM 634 N N . LYS A 1 91 ? -21.534 24.768 91.078 1.00 46.76 168 LYS A N 1
ATOM 635 C CA . LYS A 1 91 ? -20.728 24.880 89.876 1.00 49.07 168 LYS A CA 1
ATOM 636 C C . LYS A 1 91 ? -19.878 26.144 90.038 1.00 46.11 168 LYS A C 1
ATOM 637 O O . LYS A 1 91 ? -20.398 27.204 90.370 1.00 45.71 168 LYS A O 1
ATOM 643 N N . GLU A 1 92 ? -18.585 26.037 89.816 1.00 44.08 169 GLU A N 1
ATOM 644 C CA . GLU A 1 92 ? -17.771 27.216 89.712 1.00 49.86 169 GLU A CA 1
ATOM 645 C C . GLU A 1 92 ? -18.082 27.949 88.398 1.00 54.56 169 GLU A C 1
ATOM 646 O O . GLU A 1 92 ? -18.676 27.379 87.485 1.00 56.00 169 GLU A O 1
ATOM 652 N N . VAL A 1 93 ? -17.688 29.211 88.300 1.00 58.07 170 VAL A N 1
ATOM 653 C CA . VAL A 1 93 ? -17.808 29.943 87.040 1.00 61.48 170 VAL A CA 1
ATOM 654 C C . VAL A 1 93 ? -16.462 30.079 86.298 1.00 68.14 170 VAL A C 1
ATOM 655 O O . VAL A 1 93 ? -16.419 29.917 85.071 1.00 70.24 170 VAL A O 1
ATOM 659 N N . ASP A 1 94 ? -15.378 30.356 87.035 1.00 73.68 171 ASP A N 1
ATOM 660 C CA . ASP A 1 94 ? -14.032 30.579 86.447 1.00 76.86 171 ASP A CA 1
ATOM 661 C C . ASP A 1 94 ? -14.032 31.563 85.248 1.00 76.57 171 ASP A C 1
ATOM 662 O O . ASP A 1 94 ? -13.404 32.624 85.287 1.00 75.06 171 ASP A O 1
ATOM 667 N N . SER A 1 97 ? -12.089 34.836 89.740 1.00 66.73 174 SER A N 1
ATOM 668 C CA . SER A 1 97 ? -13.339 34.096 89.909 1.00 66.79 174 SER A CA 1
ATOM 669 C C . SER A 1 97 ? -13.630 33.863 91.399 1.00 65.48 174 SER A C 1
ATOM 670 O O . SER A 1 97 ? -14.041 34.798 92.083 1.00 68.98 174 SER A O 1
ATOM 673 N N . ASN A 1 98 ? -13.393 32.644 91.902 1.00 59.92 175 ASN A N 1
ATOM 674 C CA . ASN A 1 98 ? -13.950 32.180 93.191 1.00 54.87 175 ASN A CA 1
ATOM 675 C C . ASN A 1 98 ? -15.433 32.479 93.404 1.00 49.69 175 ASN A C 1
ATOM 676 O O . ASN A 1 98 ? -15.870 32.700 94.532 1.00 50.23 175 ASN A O 1
ATOM 681 N N . THR A 1 99 ? -16.198 32.459 92.315 1.00 43.89 176 THR A N 1
ATOM 682 C CA . THR A 1 99 ? -17.656 32.587 92.355 1.00 39.28 176 THR A CA 1
ATOM 683 C C . THR A 1 99 ? -18.223 31.252 91.895 1.00 35.36 176 THR A C 1
ATOM 684 O O . THR A 1 99 ? -17.573 30.525 91.171 1.00 32.97 176 THR A O 1
ATOM 688 N N . TYR A 1 100 ? -19.420 30.926 92.359 1.00 33.99 177 TYR A N 1
ATOM 689 C CA . TYR A 1 100 ? -20.031 29.644 92.123 1.00 33.23 177 TYR A CA 1
ATOM 690 C C . TYR A 1 100 ? -21.503 29.890 91.885 1.00 37.58 177 TYR A C 1
ATOM 691 O O . TYR A 1 100 ? -22.100 30.778 92.505 1.00 34.64 177 TYR A O 1
ATOM 700 N N . THR A 1 101 ? -22.084 29.124 90.967 1.00 38.39 178 THR A N 1
ATOM 701 C CA . THR A 1 101 ? -23.519 29.123 90.796 1.00 39.51 178 THR A CA 1
ATOM 702 C C . THR A 1 101 ? -24.005 27.772 91.245 1.00 39.08 178 THR A C 1
ATOM 703 O O . THR A 1 101 ? -23.242 26.817 91.248 1.00 40.86 178 THR A O 1
ATOM 707 N N . LEU A 1 102 ? -25.267 27.712 91.650 1.00 38.94 179 LEU A N 1
ATOM 708 C CA . LEU A 1 102 ? -25.892 26.509 92.113 1.00 40.32 179 LEU A CA 1
ATOM 709 C C . LEU A 1 102 ? -27.050 26.104 91.187 1.00 40.80 179 LEU A C 1
ATOM 710 O O . LEU A 1 102 ? -28.047 26.837 91.067 1.00 44.55 179 LEU A O 1
ATOM 715 N N . VAL A 1 103 ? -26.942 24.913 90.598 1.00 35.24 180 VAL A N 1
ATOM 716 C CA . VAL A 1 103 ? -27.921 24.405 89.655 1.00 33.99 180 VAL A CA 1
ATOM 717 C C . VAL A 1 103 ? -28.264 22.962 89.946 1.00 35.74 180 VAL A C 1
ATOM 718 O O . VAL A 1 103 ? -27.506 22.277 90.620 1.00 38.22 180 VAL A O 1
ATOM 722 N N . THR A 1 104 ? -29.397 22.486 89.421 1.00 36.14 181 THR A N 1
ATOM 723 C CA . THR A 1 104 ? -29.826 21.116 89.689 1.00 36.57 181 THR A CA 1
ATOM 724 C C . THR A 1 104 ? -28.894 20.135 88.983 1.00 37.83 181 THR A C 1
ATOM 725 O O . THR A 1 104 ? -28.315 20.470 87.948 1.00 36.06 181 THR A O 1
ATOM 729 N N . CYS A 1 105 ? -28.690 18.957 89.583 1.00 36.94 182 CYS A N 1
ATOM 730 C CA . CYS A 1 105 ? -27.860 17.935 88.952 1.00 36.61 182 CYS A CA 1
ATOM 731 C C . CYS A 1 105 ? -28.559 17.447 87.698 1.00 35.13 182 CYS A C 1
ATOM 732 O O . CYS A 1 105 ? -29.796 17.417 87.638 1.00 29.68 182 CYS A O 1
ATOM 735 N N . LEU A 1 106 ? -27.755 17.126 86.688 1.00 37.64 183 LEU A N 1
ATOM 736 C CA . LEU A 1 106 ? -28.243 16.457 85.483 1.00 38.99 183 LEU A CA 1
ATOM 737 C C . LEU A 1 106 ? -29.170 17.341 84.655 1.00 41.54 183 LEU A C 1
ATOM 738 O O . LEU A 1 106 ? -29.760 16.871 83.695 1.00 41.23 183 LEU A O 1
ATOM 743 N N . GLY A 1 107 ? -29.290 18.612 85.040 1.00 42.42 184 GLY A N 1
ATOM 744 C CA . GLY A 1 107 ? -30.073 19.577 84.308 1.00 40.57 184 GLY A CA 1
ATOM 745 C C . GLY A 1 107 ? -31.553 19.423 84.543 1.00 39.36 184 GLY A C 1
ATOM 746 O O . GLY A 1 107 ? -32.343 19.927 83.769 1.00 42.96 184 GLY A O 1
ATOM 747 N N . LEU A 1 108 ? -31.950 18.736 85.604 1.00 37.33 185 LEU A N 1
ATOM 748 C CA . LEU A 1 108 ? -33.370 18.520 85.821 1.00 36.33 185 LEU A CA 1
ATOM 749 C C . LEU A 1 108 ? -34.049 19.836 86.147 1.00 41.10 185 LEU A C 1
ATOM 750 O O . LEU A 1 108 ? -33.467 20.733 86.774 1.00 43.03 185 LEU A O 1
ATOM 755 N N . SER A 1 109 ? -35.300 19.941 85.718 1.00 40.49 186 SER A N 1
ATOM 756 C CA . SER A 1 109 ? -36.016 21.173 85.836 1.00 36.84 186 SER A CA 1
ATOM 757 C C . SER A 1 109 ? -36.762 21.224 87.159 1.00 34.73 186 SER A C 1
ATOM 758 O O . SER A 1 109 ? -37.268 22.261 87.535 1.00 45.09 186 SER A O 1
ATOM 761 N N . TYR A 1 110 ? -36.865 20.116 87.862 1.00 35.14 187 TYR A N 1
ATOM 762 C CA . TYR A 1 110 ? -37.648 20.081 89.094 1.00 35.76 187 TYR A CA 1
ATOM 763 C C . TYR A 1 110 ? -36.765 20.163 90.354 1.00 38.11 187 TYR A C 1
ATOM 764 O O . TYR A 1 110 ? -35.662 19.619 90.379 1.00 38.31 187 TYR A O 1
ATOM 773 N N . ASP A 1 111 ? -37.278 20.840 91.386 1.00 37.73 188 ASP A N 1
ATOM 774 C CA . ASP A 1 111 ? -36.688 20.805 92.722 1.00 35.90 188 ASP A CA 1
ATOM 775 C C . ASP A 1 111 ? -37.691 20.669 93.845 1.00 38.02 188 ASP A C 1
ATOM 776 O O . ASP A 1 111 ? -37.305 20.504 94.997 1.00 40.59 188 ASP A O 1
ATOM 781 N N . GLY A 1 112 ? -38.979 20.738 93.544 1.00 38.79 189 GLY A N 1
ATOM 782 C CA . GLY A 1 112 ? -39.990 20.493 94.555 1.00 37.25 189 GLY A CA 1
ATOM 783 C C . GLY A 1 112 ? -40.255 21.678 95.458 1.00 36.70 189 GLY A C 1
ATOM 784 O O . GLY A 1 112 ? -41.154 21.592 96.296 1.00 40.18 189 GLY A O 1
ATOM 785 N N . LEU A 1 113 ? -39.512 22.774 95.287 1.00 36.32 190 LEU A N 1
ATOM 786 C CA . LEU A 1 113 ? -39.824 24.062 95.966 1.00 40.93 190 LEU A CA 1
ATOM 787 C C . LEU A 1 113 ? -41.085 24.796 95.423 1.00 44.85 190 LEU A C 1
ATOM 788 O O . LEU A 1 113 ? -40.989 25.575 94.444 1.00 41.98 190 LEU A O 1
ATOM 793 N N . LEU A 1 114 ? -42.241 24.584 96.066 1.00 50.37 191 LEU A N 1
ATOM 794 C CA . LEU A 1 114 ? -43.480 25.324 95.728 1.00 53.65 191 LEU A CA 1
ATOM 795 C C . LEU A 1 114 ? -44.424 25.569 96.932 1.00 57.05 191 LEU A C 1
ATOM 796 O O . LEU A 1 114 ? -44.930 26.700 97.151 1.00 56.86 191 LEU A O 1
ATOM 801 N N . ASN A 1 117 ? -43.058 23.330 101.434 1.00 77.01 194 ASN A N 1
ATOM 802 C CA . ASN A 1 117 ? -41.719 23.172 100.863 1.00 77.92 194 ASN A CA 1
ATOM 803 C C . ASN A 1 117 ? -41.354 24.308 99.886 1.00 76.26 194 ASN A C 1
ATOM 804 O O . ASN A 1 117 ? -41.690 24.263 98.695 1.00 77.33 194 ASN A O 1
ATOM 809 N N . GLN A 1 118 ? -40.716 25.347 100.424 1.00 72.32 195 GLN A N 1
ATOM 810 C CA . GLN A 1 118 ? -39.942 26.308 99.632 1.00 66.96 195 GLN A CA 1
ATOM 811 C C . GLN A 1 118 ? -38.509 26.305 100.177 1.00 62.42 195 GLN A C 1
ATOM 812 O O . GLN A 1 118 ? -37.792 27.289 100.039 1.00 63.20 195 GLN A O 1
ATOM 814 N N . ILE A 1 119 ? -38.099 25.186 100.787 1.00 55.07 196 ILE A N 1
ATOM 815 C CA . ILE A 1 119 ? -36.846 25.120 101.533 1.00 51.03 196 ILE A CA 1
ATOM 816 C C . ILE A 1 119 ? -35.857 24.050 101.004 1.00 42.99 196 ILE A C 1
ATOM 817 O O . ILE A 1 119 ? -34.849 24.382 100.401 1.00 40.09 196 ILE A O 1
ATOM 822 N N . PHE A 1 120 ? -36.149 22.771 101.188 1.00 39.01 197 PHE A N 1
ATOM 823 C CA . PHE A 1 120 ? -35.229 21.711 100.760 1.00 36.95 197 PHE A CA 1
ATOM 824 C C . PHE A 1 120 ? -35.585 21.116 99.376 1.00 32.33 197 PHE A C 1
ATOM 825 O O . PHE A 1 120 ? -36.630 20.453 99.252 1.00 33.54 197 PHE A O 1
ATOM 833 N N . PRO A 1 121 ? -34.722 21.311 98.359 1.00 26.83 198 PRO A N 1
ATOM 834 C CA . PRO A 1 121 ? -34.896 20.603 97.083 1.00 29.01 198 PRO A CA 1
ATOM 835 C C . PRO A 1 121 ? -35.091 19.083 97.221 1.00 31.75 198 PRO A C 1
ATOM 836 O O . PRO A 1 121 ? -34.517 18.433 98.119 1.00 30.95 198 PRO A O 1
ATOM 840 N N . LYS A 1 122 ? -35.911 18.524 96.336 1.00 32.50 199 LYS A N 1
ATOM 841 C CA . LYS A 1 122 ? -36.157 17.076 96.315 1.00 32.10 199 LYS A CA 1
ATOM 842 C C . LYS A 1 122 ? -35.570 16.442 95.073 1.00 28.45 199 LYS A C 1
ATOM 843 O O . LYS A 1 122 ? -35.859 15.296 94.758 1.00 33.39 199 LYS A O 1
ATOM 849 N N . THR A 1 123 ? -34.745 17.193 94.365 1.00 26.58 200 THR A N 1
ATOM 850 C CA . THR A 1 123 ? -34.080 16.704 93.179 1.00 28.90 200 THR A CA 1
ATOM 851 C C . THR A 1 123 ? -33.228 15.468 93.480 1.00 33.81 200 THR A C 1
ATOM 852 O O . THR A 1 123 ? -33.202 14.490 92.699 1.00 35.15 200 THR A O 1
ATOM 856 N N . GLY A 1 124 ? -32.537 15.527 94.612 1.00 30.31 201 GLY A N 1
ATOM 857 C CA . GLY A 1 124 ? -31.657 14.469 95.051 1.00 27.66 201 GLY A CA 1
ATOM 858 C C . GLY A 1 124 ? -32.382 13.159 95.199 1.00 25.71 201 GLY A C 1
ATOM 859 O O . GLY A 1 124 ? -31.902 12.137 94.786 1.00 24.95 201 GLY A O 1
ATOM 860 N N . LEU A 1 125 ? -33.558 13.179 95.779 1.00 27.32 202 LEU A N 1
ATOM 861 C CA . LEU A 1 125 ? -34.297 11.941 95.944 1.00 26.34 202 LEU A CA 1
ATOM 862 C C . LEU A 1 125 ? -34.897 11.483 94.597 1.00 29.14 202 LEU A C 1
ATOM 863 O O . LEU A 1 125 ? -35.081 10.293 94.366 1.00 34.16 202 LEU A O 1
ATOM 868 N N . LEU A 1 126 ? -35.252 12.417 93.721 1.00 30.85 203 LEU A N 1
ATOM 869 C CA . LEU A 1 126 ? -35.761 12.043 92.397 1.00 29.37 203 LEU A CA 1
ATOM 870 C C . LEU A 1 126 ? -34.649 11.304 91.704 1.00 26.61 203 LEU A C 1
ATOM 871 O O . LEU A 1 126 ? -34.842 10.228 91.210 1.00 28.61 203 LEU A O 1
ATOM 876 N N . ILE A 1 127 ? -33.461 11.879 91.732 1.00 26.66 204 ILE A N 1
ATOM 877 C CA . ILE A 1 127 ? -32.347 11.301 91.078 1.00 28.99 204 ILE A CA 1
ATOM 878 C C . ILE A 1 127 ? -32.093 9.910 91.588 1.00 37.21 204 ILE A C 1
ATOM 879 O O . ILE A 1 127 ? -31.758 9.031 90.816 1.00 40.91 204 ILE A O 1
ATOM 884 N N . ILE A 1 128 ? -32.299 9.690 92.880 1.00 38.48 205 ILE A N 1
ATOM 885 C CA . ILE A 1 128 ? -32.073 8.385 93.462 1.00 32.96 205 ILE A CA 1
ATOM 886 C C . ILE A 1 128 ? -33.133 7.385 93.041 1.00 31.68 205 ILE A C 1
ATOM 887 O O . ILE A 1 128 ? -32.857 6.220 92.867 1.00 28.60 205 ILE A O 1
ATOM 892 N N . VAL A 1 129 ? -34.374 7.817 92.924 1.00 33.50 206 VAL A N 1
ATOM 893 C CA . VAL A 1 129 ? -35.406 6.926 92.439 1.00 33.29 206 VAL A CA 1
ATOM 894 C C . VAL A 1 129 ? -35.221 6.627 90.939 1.00 35.06 206 VAL A C 1
ATOM 895 O O . VAL A 1 129 ? -35.458 5.519 90.510 1.00 32.40 206 VAL A O 1
ATOM 899 N N . LEU A 1 130 ? -34.781 7.608 90.154 1.00 35.33 207 LEU A N 1
ATOM 900 C CA . LEU A 1 130 ? -34.527 7.392 88.738 1.00 35.90 207 LEU A CA 1
ATOM 901 C C . LEU A 1 130 ? -33.360 6.415 88.523 1.00 38.35 207 LEU A C 1
ATOM 902 O O . LEU A 1 130 ? -33.419 5.551 87.649 1.00 40.24 207 LEU A O 1
ATOM 907 N N . GLY A 1 131 ? -32.322 6.527 89.332 1.00 38.52 208 GLY A N 1
ATOM 908 C CA . GLY A 1 131 ? -31.208 5.576 89.288 1.00 40.62 208 GLY A CA 1
ATOM 909 C C . GLY A 1 131 ? -31.604 4.167 89.710 1.00 41.60 208 GLY A C 1
ATOM 910 O O . GLY A 1 131 ? -31.129 3.191 89.157 1.00 41.01 208 GLY A O 1
ATOM 911 N N . THR A 1 132 ? -32.486 4.050 90.690 1.00 42.38 209 THR A N 1
ATOM 912 C CA . THR A 1 132 ? -32.885 2.743 91.165 1.00 42.19 209 THR A CA 1
ATOM 913 C C . THR A 1 132 ? -33.647 2.007 90.070 1.00 45.45 209 THR A C 1
ATOM 914 O O . THR A 1 132 ? -33.557 0.771 89.970 1.00 46.00 209 THR A O 1
ATOM 918 N N . ILE A 1 133 ? -34.414 2.746 89.264 1.00 44.54 210 ILE A N 1
ATOM 919 C CA . ILE A 1 133 ? -35.193 2.113 88.194 1.00 42.31 210 ILE A CA 1
ATOM 920 C C . ILE A 1 133 ? -34.267 1.789 87.048 1.00 39.85 210 ILE A C 1
ATOM 921 O O . ILE A 1 133 ? -34.263 0.669 86.558 1.00 40.14 210 ILE A O 1
ATOM 926 N N . ALA A 1 134 ? -33.438 2.761 86.676 1.00 39.45 211 ALA A N 1
ATOM 927 C CA . ALA A 1 134 ? -32.363 2.550 85.717 1.00 39.50 211 ALA A CA 1
ATOM 928 C C . ALA A 1 134 ? -31.537 1.313 86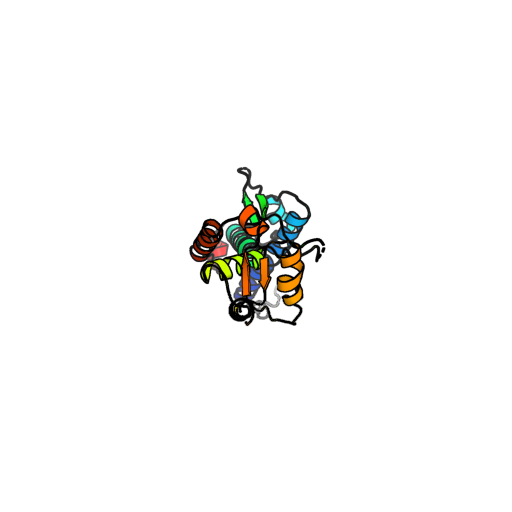.003 1.00 43.45 211 ALA A C 1
ATOM 929 O O . ALA A 1 134 ? -31.054 0.689 85.074 1.00 47.22 211 ALA A O 1
ATOM 931 N N . MET A 1 135 ? -31.376 0.952 87.266 1.00 44.76 212 MET A N 1
ATOM 932 C CA . MET A 1 135 ? -30.581 -0.232 87.613 1.00 45.01 212 MET A CA 1
ATOM 933 C C . MET A 1 135 ? -31.359 -1.552 87.619 1.00 43.77 212 MET A C 1
ATOM 934 O O . MET A 1 135 ? -30.777 -2.594 87.363 1.00 43.32 212 MET A O 1
ATOM 939 N N . GLU A 1 136 ? -32.663 -1.514 87.881 1.00 45.92 213 GLU A N 1
ATOM 940 C CA . GLU A 1 136 ? -33.517 -2.696 87.676 1.00 49.69 213 GLU A CA 1
ATOM 941 C C . GLU A 1 136 ? -33.892 -2.957 86.191 1.00 50.61 213 GLU A C 1
ATOM 942 O O . GLU A 1 136 ? -34.585 -3.932 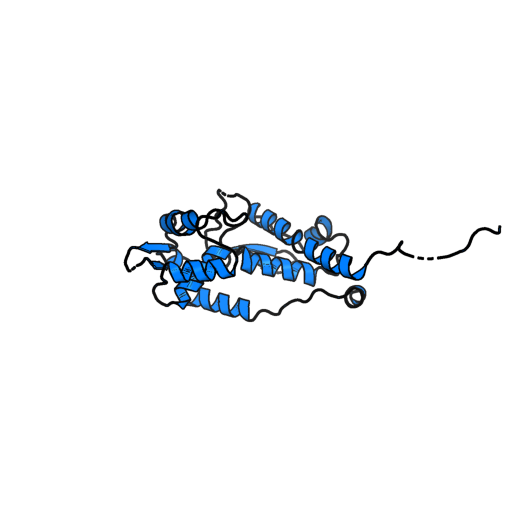85.889 1.00 49.17 213 GLU A O 1
ATOM 948 N N . GLY A 1 137 ? -33.447 -2.077 85.289 1.00 52.45 214 GLY A N 1
ATOM 949 C CA . GLY A 1 137 ? -33.705 -2.205 83.855 1.00 52.57 214 GLY A CA 1
ATOM 950 C C . GLY A 1 137 ? -34.832 -1.302 83.410 1.00 51.63 214 GLY A C 1
ATOM 951 O O . GLY A 1 137 ? -34.758 -0.085 83.546 1.00 55.34 214 GLY A O 1
ATOM 952 N N . ASP A 1 138 ? -35.889 -1.893 82.889 1.00 48.95 215 ASP A N 1
ATOM 953 C CA . ASP A 1 138 ? -36.932 -1.104 82.263 1.00 50.75 215 ASP A CA 1
ATOM 954 C C . ASP A 1 138 ? -37.949 -0.612 83.263 1.00 48.29 215 ASP A C 1
ATOM 955 O O . ASP A 1 138 ? -38.581 0.436 83.051 1.00 49.98 215 ASP A O 1
ATOM 960 N N . SER A 1 139 ? -38.114 -1.383 84.331 1.00 44.60 216 SER A N 1
ATOM 961 C CA . SER A 1 139 ? -39.024 -1.069 85.424 1.00 42.55 216 SER A CA 1
ATOM 962 C C . SER A 1 139 ? -38.425 -1.552 86.748 1.00 42.34 216 SER A C 1
ATOM 963 O O . SER A 1 139 ? -37.590 -2.463 86.756 1.00 41.35 216 SER A O 1
ATOM 966 N N . ALA A 1 140 ? -38.828 -0.924 87.858 1.00 44.71 217 ALA A N 1
ATOM 967 C CA . ALA A 1 140 ? -38.558 -1.456 89.220 1.00 43.93 217 ALA A CA 1
ATOM 968 C C . ALA A 1 140 ? -39.868 -1.597 89.975 1.00 43.80 217 ALA A C 1
ATOM 969 O O . ALA A 1 140 ? -40.725 -0.714 89.900 1.00 43.64 217 ALA A O 1
ATOM 971 N N . SER A 1 141 ? -40.028 -2.718 90.680 1.00 46.04 218 SER A N 1
ATOM 972 C CA . SER A 1 141 ? -41.243 -2.976 91.469 1.00 48.24 218 SER A CA 1
ATOM 973 C C . SER A 1 141 ? -41.345 -1.991 92.620 1.00 45.25 218 SER A C 1
ATOM 974 O O . SER A 1 141 ? -40.340 -1.497 93.100 1.00 41.40 218 SER A O 1
ATOM 977 N N . GLU A 1 142 ? -42.567 -1.730 93.053 1.00 47.68 219 GLU A N 1
ATOM 978 C CA . GLU A 1 142 ? -42.821 -0.897 94.217 1.00 50.15 219 GLU A CA 1
ATOM 979 C C . GLU A 1 142 ? -41.904 -1.253 95.384 1.00 49.58 219 GLU A C 1
ATOM 980 O O . GLU A 1 142 ? -41.283 -0.376 95.991 1.00 50.79 219 GLU A O 1
ATOM 986 N N . GLU A 1 143 ? -41.792 -2.549 95.648 1.00 49.68 220 GLU A N 1
ATOM 987 C CA . GLU A 1 143 ? -40.999 -3.063 96.763 1.00 50.21 220 GLU A CA 1
ATOM 988 C C . GLU A 1 143 ? -39.531 -2.703 96.632 1.00 47.81 220 GLU A C 1
ATOM 989 O O . GLU A 1 143 ? -38.892 -2.320 97.608 1.00 48.47 220 GLU A O 1
ATOM 995 N N . GLU A 1 144 ? -38.981 -2.818 95.438 1.00 46.23 221 GLU A N 1
ATOM 996 C CA . GLU A 1 144 ? -37.571 -2.467 95.263 1.00 46.16 221 GLU A CA 1
ATOM 997 C C . GLU A 1 144 ? -37.347 -0.969 95.502 1.00 43.51 221 GLU A C 1
ATOM 998 O O . GLU A 1 144 ? -36.269 -0.564 95.965 1.00 42.83 221 GLU A O 1
ATOM 1004 N N . ILE A 1 145 ? -38.340 -0.142 95.180 1.00 40.43 222 ILE A N 1
ATOM 1005 C CA . ILE A 1 145 ? -38.208 1.304 95.421 1.00 41.40 222 ILE A CA 1
ATOM 1006 C C . ILE A 1 145 ? -38.246 1.605 96.942 1.00 42.22 222 ILE A C 1
ATOM 1007 O O . ILE A 1 145 ? -37.414 2.339 97.438 1.00 42.43 222 ILE A O 1
ATOM 1012 N N . TRP A 1 146 ? -39.179 1.006 97.674 1.00 42.66 223 TRP A N 1
ATOM 1013 C CA . TRP A 1 146 ? -39.230 1.199 99.129 1.00 43.34 223 TRP A CA 1
ATOM 1014 C C . TRP A 1 146 ? -37.978 0.696 99.856 1.00 44.86 223 TRP A C 1
ATOM 1015 O O . TRP A 1 146 ? -37.454 1.404 100.706 1.00 45.58 223 TRP A O 1
ATOM 1026 N N . GLU A 1 147 ? -37.470 -0.480 99.490 1.00 43.87 224 GLU A N 1
ATOM 1027 C CA . GLU A 1 147 ? -36.190 -0.952 100.020 1.00 46.00 224 GLU A CA 1
ATOM 1028 C C . GLU A 1 147 ? -35.045 0.066 99.912 1.00 47.27 224 GLU A C 1
ATOM 1029 O O . GLU A 1 147 ? -34.407 0.408 100.914 1.00 52.05 224 GLU A O 1
ATOM 1035 N N . GLU A 1 148 ? -34.779 0.566 98.716 1.00 45.91 225 GLU A N 1
ATOM 1036 C CA . GLU A 1 148 ? -33.711 1.560 98.559 1.00 46.25 225 GLU A CA 1
ATOM 1037 C C . GLU A 1 148 ? -34.022 2.869 99.285 1.00 44.89 225 GLU A C 1
ATOM 1038 O O . GLU A 1 148 ? -33.119 3.503 99.826 1.00 46.62 225 GLU A O 1
ATOM 1044 N N . LEU A 1 149 ? -35.273 3.313 99.275 1.00 44.06 226 LEU A N 1
ATOM 1045 C CA . LEU A 1 149 ? -35.619 4.514 100.039 1.00 42.65 226 LEU A CA 1
ATOM 1046 C C . LEU A 1 149 ? -35.402 4.255 101.543 1.00 43.26 226 LEU A C 1
ATOM 1047 O O . LEU A 1 149 ? -34.893 5.108 102.258 1.00 40.61 226 LEU A O 1
ATOM 1052 N N . GLY A 1 150 ? -35.732 3.052 101.985 1.00 44.10 227 GLY A N 1
ATOM 1053 C CA . GLY A 1 150 ? -35.510 2.655 103.361 1.00 50.17 227 GLY A CA 1
ATOM 1054 C C . GLY A 1 150 ? -34.059 2.804 103.798 1.00 51.87 227 GLY A C 1
ATOM 1055 O O . GLY A 1 150 ? -33.776 3.430 104.826 1.00 46.40 227 GLY A O 1
ATOM 1056 N N . VAL A 1 151 ? -33.141 2.264 102.997 1.00 54.48 228 VAL A N 1
ATOM 1057 C CA . VAL A 1 151 ? -31.718 2.260 103.348 1.00 54.87 228 VAL A CA 1
ATOM 1058 C C . VAL A 1 151 ? -31.216 3.666 103.655 1.00 53.75 228 VAL A C 1
ATOM 1059 O O . VAL A 1 151 ? -30.264 3.813 104.402 1.00 52.54 228 VAL A O 1
ATOM 1063 N N . MET A 1 152 ? -31.873 4.685 103.093 1.00 54.94 229 MET A N 1
ATOM 1064 C CA . MET A 1 152 ? -31.580 6.095 103.395 1.00 53.70 229 MET A CA 1
ATOM 1065 C C . MET A 1 152 ? -32.722 6.817 104.136 1.00 53.65 229 MET A C 1
ATOM 1066 O O . MET A 1 152 ? -32.956 8.023 103.971 1.00 52.94 229 MET A O 1
ATOM 1071 N N . GLY A 1 153 ? -33.444 6.053 104.947 1.00 52.69 230 GLY A N 1
ATOM 1072 C CA . GLY A 1 153 ? -34.302 6.612 105.974 1.00 49.11 230 GLY A CA 1
ATOM 1073 C C . GLY A 1 153 ? -35.574 7.234 105.490 1.00 47.06 230 GLY A C 1
ATOM 1074 O O . GLY A 1 153 ? -36.062 8.159 106.110 1.00 47.75 230 GLY A O 1
ATOM 1075 N N . VAL A 1 154 ? -36.120 6.730 104.388 1.00 45.50 231 VAL A N 1
ATOM 1076 C CA . VAL A 1 154 ? -37.385 7.242 103.868 1.00 41.31 231 VAL A CA 1
ATOM 1077 C C . VAL A 1 154 ? -38.335 6.076 103.842 1.00 38.58 231 VAL A C 1
ATOM 1078 O O . VAL A 1 154 ? -38.009 5.028 103.287 1.00 37.96 231 VAL A O 1
ATOM 1082 N N . TYR A 1 155 ? -39.479 6.252 104.500 1.00 37.50 232 TYR A N 1
ATOM 1083 C CA . TYR A 1 155 ? -40.424 5.167 104.726 1.00 39.09 232 TYR A CA 1
ATOM 1084 C C . TYR A 1 155 ? -41.818 5.645 104.366 1.00 39.72 232 TYR A C 1
ATOM 1085 O O . TYR A 1 155 ? -42.137 6.827 104.525 1.00 36.85 232 TYR A O 1
ATOM 1094 N N . ASP A 1 156 ? -42.606 4.708 103.854 1.00 39.08 233 ASP A N 1
ATOM 1095 C CA . ASP A 1 156 ? -43.952 4.934 103.383 1.00 43.28 233 ASP A CA 1
ATOM 1096 C C . ASP A 1 156 ? -44.858 5.297 104.537 1.00 43.78 233 ASP A C 1
ATOM 1097 O O . ASP A 1 156 ? -44.972 4.535 105.474 1.00 47.96 233 ASP A O 1
ATOM 1102 N N . GLY A 1 157 ? -45.529 6.439 104.446 1.00 46.31 234 GLY A N 1
ATOM 1103 C CA . GLY A 1 157 ? -46.541 6.829 105.438 1.00 47.88 234 GLY A CA 1
ATOM 1104 C C . GLY A 1 157 ? -45.939 7.526 106.638 1.00 51.81 234 GLY A C 1
ATOM 1105 O O . GLY A 1 157 ? -46.602 7.697 107.668 1.00 55.07 234 GLY A O 1
ATOM 1106 N N . ARG A 1 158 ? -44.672 7.915 106.493 1.00 53.20 235 ARG A N 1
ATOM 1107 C CA . ARG A 1 158 ? -43.896 8.532 107.543 1.00 55.65 235 ARG A CA 1
ATOM 1108 C C . ARG A 1 158 ? -43.343 9.822 106.967 1.00 56.00 235 ARG A C 1
ATOM 1109 O O . ARG A 1 158 ? -42.431 9.789 106.137 1.00 54.51 235 ARG A O 1
ATOM 1117 N N . GLU A 1 159 ? -43.898 10.948 107.397 1.00 56.99 236 GLU A N 1
ATOM 1118 C CA . GLU A 1 159 ? -43.528 12.240 106.838 1.00 60.43 236 GLU A CA 1
ATOM 1119 C C . GLU A 1 159 ? -42.086 12.636 107.219 1.00 59.98 236 GLU A C 1
ATOM 1120 O O . GLU A 1 159 ? -41.857 13.160 108.293 1.00 64.48 236 GLU A O 1
ATOM 1126 N N . HIS A 1 160 ? -41.130 12.370 106.330 1.00 59.19 237 HIS A N 1
ATOM 1127 C CA . HIS A 1 160 ? -39.734 12.826 106.454 1.00 59.28 237 HIS A CA 1
ATOM 1128 C C . HIS A 1 160 ? -39.688 14.377 106.495 1.00 64.67 237 HIS A C 1
ATOM 1129 O O . HIS A 1 160 ? -40.548 15.052 105.908 1.00 64.27 237 HIS A O 1
ATOM 1136 N N . THR A 1 161 ? -38.706 14.946 107.199 1.00 69.69 238 THR A N 1
ATOM 1137 C CA . THR A 1 161 ? -38.616 16.420 107.358 1.00 72.51 238 THR A CA 1
ATOM 1138 C C . THR A 1 161 ? -38.169 17.102 106.050 1.00 72.44 238 THR A C 1
ATOM 1139 O O . THR A 1 161 ? -38.805 18.061 105.580 1.00 71.24 238 THR A O 1
ATOM 1143 N N . VAL A 1 162 ? -37.091 16.564 105.469 1.00 71.86 239 VAL A N 1
ATOM 1144 C CA . VAL A 1 162 ? -36.470 17.071 104.229 1.00 69.19 239 VAL A CA 1
ATOM 1145 C C . VAL A 1 162 ? -37.250 16.763 102.938 1.00 67.36 239 VAL A C 1
ATOM 1146 O O . VAL A 1 162 ? -37.312 17.613 102.055 1.00 69.83 239 VAL A O 1
ATOM 1150 N N . TYR A 1 163 ? -37.840 15.568 102.829 1.00 65.52 240 TYR A N 1
ATOM 1151 C CA . TYR A 1 163 ? -38.564 15.141 101.605 1.00 62.55 240 TYR A CA 1
ATOM 1152 C C . TYR A 1 163 ? -40.085 15.159 101.710 1.00 65.50 240 TYR A C 1
ATOM 1153 O O . TYR A 1 163 ? -40.772 15.078 100.685 1.00 68.50 240 TYR A O 1
ATOM 1162 N N . GLY A 1 164 ? -40.622 15.231 102.927 1.00 65.92 241 GLY A N 1
ATOM 1163 C CA . GLY A 1 164 ? -42.085 15.165 103.137 1.00 65.96 241 GLY A CA 1
ATOM 1164 C C . GLY A 1 164 ? -42.605 13.735 103.134 1.00 65.25 241 GLY A C 1
ATOM 1165 O O . GLY A 1 164 ? -41.824 12.783 103.274 1.00 66.76 241 GLY A O 1
ATOM 1166 N N . GLU A 1 165 ? -43.914 13.561 102.981 1.00 62.20 242 GLU A N 1
ATOM 1167 C CA . GLU A 1 165 ? -44.465 12.210 102.892 1.00 62.19 242 GLU A CA 1
ATOM 1168 C C . GLU A 1 165 ? -44.062 11.633 101.518 1.00 60.98 242 GLU A C 1
ATOM 1169 O O . GLU A 1 165 ? -44.351 12.269 100.506 1.00 63.63 242 GLU A O 1
ATOM 1175 N N . PRO A 1 166 ? -43.362 10.468 101.477 1.00 56.50 243 PRO A N 1
ATOM 1176 C CA . PRO A 1 166 ? -42.832 9.952 100.196 1.00 55.42 243 P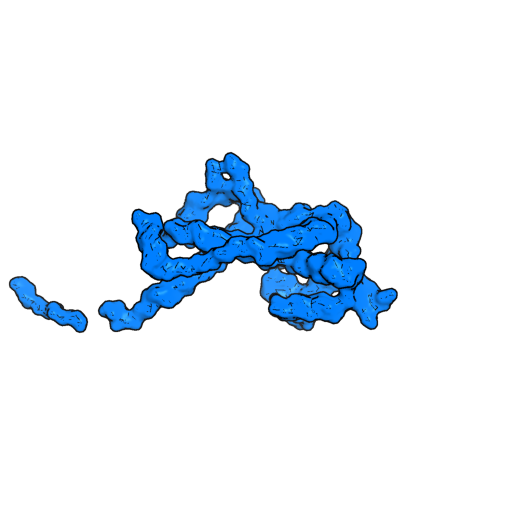RO A CA 1
ATOM 1177 C C . PRO A 1 166 ? -43.841 9.259 99.258 1.00 54.08 243 PRO A C 1
ATOM 1178 O O . PRO A 1 166 ? -43.653 9.303 98.049 1.00 55.12 243 PRO A O 1
ATOM 1182 N N . ARG A 1 167 ? -44.894 8.648 99.790 1.00 52.48 244 ARG A N 1
ATOM 1183 C CA . ARG A 1 167 ? -45.904 8.004 98.950 1.00 52.50 244 ARG A CA 1
ATOM 1184 C C . ARG A 1 167 ? -46.637 9.003 98.068 1.00 53.51 244 ARG A C 1
ATOM 1185 O O . ARG A 1 167 ? -46.789 8.790 96.875 1.00 53.97 244 ARG A O 1
ATOM 1193 N N . LYS A 1 168 ? -47.091 10.093 98.665 1.00 55.27 245 LYS A N 1
ATOM 1194 C CA . LYS A 1 168 ? -47.574 11.237 97.903 1.00 55.30 245 LYS A CA 1
ATOM 1195 C C . LYS A 1 168 ? -46.515 11.651 96.868 1.00 52.97 245 LYS A C 1
ATOM 1196 O O . LYS A 1 168 ? -46.827 11.922 95.712 1.00 54.32 245 LYS A O 1
ATOM 1202 N N . LEU A 1 169 ? -45.259 11.685 97.280 1.00 47.19 246 LEU A N 1
ATOM 1203 C CA . LEU A 1 169 ? -44.209 12.198 96.408 1.00 47.72 246 LEU A CA 1
ATOM 1204 C C . LEU A 1 169 ? -44.003 11.293 95.186 1.00 47.68 246 LEU A C 1
ATOM 1205 O O . LEU A 1 169 ? -43.959 11.774 94.062 1.00 45.67 246 LEU A O 1
ATOM 1210 N N . LEU A 1 170 ? -43.888 9.988 95.418 1.00 46.57 247 LEU A N 1
ATOM 1211 C CA . LEU A 1 170 ? -43.662 9.021 94.341 1.00 47.23 247 LEU A CA 1
ATOM 1212 C C . LEU A 1 170 ? -44.890 8.788 93.478 1.00 46.14 247 LEU A C 1
ATOM 1213 O O . LEU A 1 170 ? -44.802 8.783 92.261 1.00 46.67 247 LEU A O 1
ATOM 1218 N N . THR A 1 171 ? -46.019 8.583 94.133 1.00 49.46 248 THR A N 1
ATOM 1219 C CA . THR A 1 171 ? -47.236 8.104 93.504 1.00 52.58 248 THR A CA 1
ATOM 1220 C C . THR A 1 171 ? -48.092 9.217 92.920 1.00 55.69 248 THR A C 1
ATOM 1221 O O . THR A 1 171 ? -48.863 8.961 92.009 1.00 59.07 248 THR A O 1
ATOM 1225 N N . GLN A 1 172 ? -47.961 10.448 93.420 1.00 57.95 249 GLN A N 1
ATOM 1226 C CA . GLN A 1 172 ? -48.801 1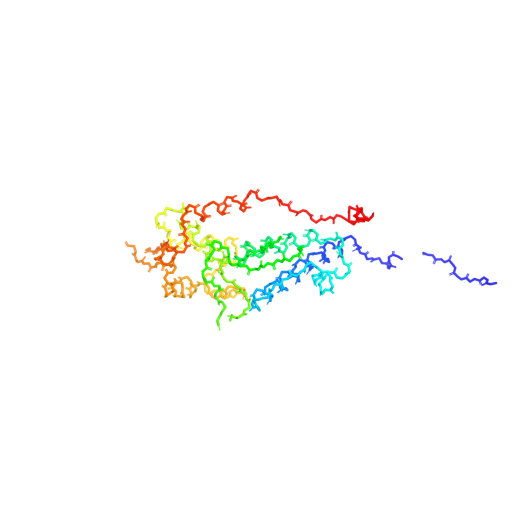1.564 92.961 1.00 56.98 249 GLN A CA 1
ATOM 1227 C C . GLN A 1 172 ? -47.961 12.653 92.314 1.00 56.61 249 GLN A C 1
ATOM 1228 O O . GLN A 1 172 ? -48.008 12.823 91.098 1.00 58.91 249 GLN A O 1
ATOM 1234 N N . ASP A 1 173 ? -47.178 13.379 93.114 1.00 53.47 250 ASP A N 1
ATOM 1235 C CA . ASP A 1 173 ? -46.448 14.544 92.617 1.00 50.63 250 ASP A CA 1
ATOM 1236 C C . ASP A 1 173 ? -45.706 14.198 91.369 1.00 47.33 250 ASP A C 1
ATOM 1237 O O . ASP A 1 173 ? -45.806 14.899 90.387 1.00 48.19 250 ASP A O 1
ATOM 1242 N N . TRP A 1 174 ? -44.917 13.131 91.441 1.00 47.23 251 TRP A N 1
ATOM 1243 C CA . TRP A 1 174 ? -43.917 12.842 90.419 1.00 45.98 251 TRP A CA 1
ATOM 1244 C C . TRP A 1 174 ? -44.550 12.147 89.195 1.00 45.23 251 TRP A C 1
ATOM 1245 O O . TRP A 1 174 ? -43.953 12.091 88.121 1.00 41.11 251 TRP A O 1
ATOM 1256 N N . VAL A 1 175 ? -45.747 11.601 89.390 1.00 46.57 252 VAL A N 1
ATOM 1257 C CA . VAL A 1 175 ? -46.545 11.043 88.319 1.00 47.00 252 VAL A CA 1
ATOM 1258 C C . VAL A 1 175 ? -47.220 12.172 87.570 1.00 48.09 252 VAL A C 1
ATOM 1259 O O . VAL A 1 175 ? -47.110 12.265 86.363 1.00 48.74 252 VAL A O 1
ATOM 1263 N N . GLN A 1 176 ? -47.892 13.045 88.308 1.00 51.67 253 GLN A N 1
ATOM 1264 C CA . GLN A 1 176 ? -48.456 14.276 87.751 1.00 51.90 253 GLN A CA 1
ATOM 1265 C C . GLN A 1 176 ? -47.410 15.116 87.025 1.00 48.57 253 GLN A C 1
ATOM 1266 O O . GLN A 1 176 ? -47.717 15.725 86.011 1.00 50.33 253 GLN A O 1
ATOM 1272 N N . GLU A 1 177 ? -46.177 15.139 87.522 1.00 46.50 254 GLU A N 1
ATOM 1273 C CA . GLU A 1 177 ? -45.092 15.888 86.874 1.00 45.72 254 GLU A CA 1
ATOM 1274 C C . GLU A 1 177 ? -44.497 15.104 85.710 1.00 46.14 254 GLU A C 1
ATOM 1275 O O . GLU A 1 177 ? -43.633 15.608 84.987 1.00 46.60 254 GLU A O 1
ATOM 1281 N N . ASN A 1 178 ? -44.935 13.856 85.557 1.00 43.72 255 ASN A N 1
ATOM 1282 C CA . ASN A 1 178 ? -44.489 12.976 84.471 1.00 44.55 255 ASN A CA 1
ATOM 1283 C C . ASN A 1 178 ? -43.009 12.612 84.496 1.00 39.85 255 ASN A C 1
ATOM 1284 O O . ASN A 1 178 ? -42.458 12.251 83.460 1.00 39.55 255 ASN A O 1
ATOM 1289 N N . TYR A 1 179 ? -42.354 12.688 85.658 1.00 38.60 256 TYR A N 1
ATOM 1290 C CA . TYR A 1 179 ? -41.006 12.088 85.781 1.00 33.33 256 TYR A CA 1
ATOM 1291 C C . TYR A 1 179 ? -41.124 10.592 85.911 1.00 31.17 256 TYR A C 1
ATOM 1292 O O . TYR A 1 179 ? -40.170 9.867 85.571 1.00 30.06 256 TYR A O 1
ATOM 1301 N N . LEU A 1 180 ? -42.272 10.124 86.404 1.00 33.87 257 LEU A N 1
ATOM 1302 C CA . LEU A 1 180 ? -42.463 8.697 86.711 1.00 38.34 257 LEU A CA 1
ATOM 1303 C C . LEU A 1 180 ? -43.818 8.181 86.257 1.00 40.84 257 LEU A C 1
ATOM 1304 O O . LEU A 1 180 ? -44.779 8.948 86.140 1.00 39.08 257 LEU A O 1
ATOM 1309 N N . GLU A 1 181 ? -43.891 6.860 86.080 1.00 40.51 258 GLU A N 1
ATOM 1310 C CA . GLU A 1 181 ? -45.140 6.176 85.819 1.00 45.27 258 GLU A CA 1
ATOM 1311 C C . GLU A 1 181 ? -45.324 5.137 86.896 1.00 44.09 258 GLU A C 1
ATOM 1312 O O . GLU A 1 181 ? -44.395 4.424 87.234 1.00 45.34 258 GLU A O 1
ATOM 1318 N N . TYR A 1 182 ? -46.537 5.007 87.385 1.00 46.70 259 TYR A N 1
ATOM 1319 C CA . TYR A 1 182 ? -46.813 4.112 88.473 1.00 51.83 259 TYR A CA 1
ATOM 1320 C C . TYR A 1 182 ? -48.030 3.279 88.093 1.00 56.70 259 TYR A C 1
ATOM 1321 O O . TYR A 1 182 ? -49.137 3.823 88.047 1.00 56.19 259 TYR A O 1
ATOM 1330 N N . ARG A 1 183 ? -47.844 1.978 87.823 1.00 62.49 260 ARG A N 1
ATOM 1331 C CA . ARG A 1 183 ? -48.973 1.128 87.360 1.00 65.77 260 ARG A CA 1
ATOM 1332 C C . ARG A 1 183 ? -48.997 -0.360 87.770 1.00 66.97 260 ARG A C 1
ATOM 1333 O O . ARG A 1 183 ? -47.992 -0.931 88.223 1.00 66.04 260 ARG A O 1
ATOM 1341 N N . GLN A 1 184 ? -50.177 -0.960 87.543 1.00 70.07 261 GLN A N 1
ATOM 1342 C CA . GLN A 1 184 ? -50.603 -2.259 88.103 1.00 71.46 261 GLN A CA 1
ATOM 1343 C C . GLN A 1 184 ? -49.950 -3.507 87.486 1.00 73.34 261 GLN A C 1
ATOM 1344 O O . GLN A 1 184 ? -50.481 -4.618 87.647 1.00 74.40 261 GLN A O 1
ATOM 1347 N N . VAL A 1 185 ? -48.821 -3.337 86.790 1.00 74.79 262 VAL A N 1
ATOM 1348 C CA . VAL A 1 185 ? -48.141 -4.439 86.081 1.00 76.53 262 VAL A CA 1
ATOM 1349 C C . VAL A 1 185 ? -49.014 -5.022 84.954 1.00 77.01 262 VAL A C 1
ATOM 1350 O O . VAL A 1 185 ? -48.510 -5.426 83.907 1.00 76.75 262 VAL A O 1
ATOM 1354 N N . ARG A 1 192 ? -48.912 -6.775 92.567 1.00 64.20 269 ARG A N 1
ATOM 1355 C CA . ARG A 1 192 ? -47.662 -6.036 92.485 1.00 64.98 269 ARG A CA 1
ATOM 1356 C C . ARG A 1 192 ? -47.823 -4.727 91.671 1.00 65.36 269 ARG A C 1
ATOM 1357 O O . ARG A 1 192 ? -48.698 -4.626 90.791 1.00 66.32 269 ARG A O 1
ATOM 1359 N N . TYR A 1 193 ? -46.995 -3.725 91.992 1.00 60.83 270 TYR A N 1
ATOM 1360 C CA . TYR A 1 193 ? -46.964 -2.451 91.266 1.00 56.17 270 TYR A CA 1
ATOM 1361 C C . TYR A 1 193 ? -45.539 -2.143 90.886 1.00 52.42 270 TYR A C 1
ATOM 1362 O O . TYR A 1 193 ? -44.612 -2.708 91.465 1.00 48.96 270 TYR A O 1
ATOM 1371 N N . GLU A 1 194 ? -45.354 -1.251 89.912 1.00 50.72 271 GLU A N 1
ATOM 1372 C CA . GLU A 1 194 ? -44.009 -0.883 89.495 1.00 48.21 271 GLU A CA 1
ATOM 1373 C C . GLU A 1 194 ? -43.911 0.516 88.915 1.00 45.85 271 GLU A C 1
ATOM 1374 O O . GLU A 1 194 ? -44.910 1.113 88.480 1.00 46.20 271 GLU A O 1
ATOM 1380 N N . PHE A 1 195 ? -42.681 1.018 88.916 1.00 41.55 272 PHE A N 1
ATOM 1381 C CA . PHE A 1 195 ? -42.375 2.367 88.492 1.00 42.60 272 PHE A CA 1
ATOM 1382 C C . PHE A 1 195 ? -41.482 2.326 87.261 1.00 41.57 272 PHE A C 1
ATOM 1383 O O . PHE A 1 195 ? -40.617 1.450 87.159 1.00 40.14 272 PHE A O 1
ATOM 1391 N N . LEU A 1 196 ? -41.647 3.302 86.366 1.00 40.20 273 LEU A N 1
ATOM 1392 C CA . LEU A 1 196 ? -40.762 3.456 85.205 1.00 39.87 273 LEU A CA 1
ATOM 1393 C C . LEU A 1 196 ? -40.505 4.921 84.988 1.00 37.45 273 LEU A C 1
ATOM 1394 O O . LEU A 1 196 ? -41.348 5.721 85.373 1.00 37.48 273 LEU A O 1
ATOM 1399 N N . TRP A 1 197 ? -39.395 5.273 84.328 1.00 34.76 274 TRP A N 1
ATOM 1400 C CA . TRP A 1 197 ? -39.189 6.663 83.908 1.00 34.01 274 TRP A CA 1
ATOM 1401 C C . TRP A 1 197 ? -40.385 7.116 83.095 1.00 37.38 274 TRP A C 1
ATOM 1402 O O . TRP A 1 197 ? -40.990 6.329 82.376 1.00 41.94 274 TRP A O 1
ATOM 1413 N N . GLY A 1 198 ? -40.729 8.386 83.246 1.00 37.52 275 GLY A N 1
ATOM 1414 C CA . GLY A 1 198 ? -41.808 9.019 82.536 1.00 35.68 275 GLY A CA 1
ATOM 1415 C C . GLY A 1 198 ? -41.168 9.819 81.426 1.00 41.52 275 GLY A C 1
ATOM 1416 O O . GLY A 1 198 ? -39.921 9.947 81.390 1.00 46.16 275 GLY A O 1
ATOM 1417 N N . PRO A 1 199 ? -41.995 10.357 80.506 1.00 37.61 276 PRO A N 1
ATOM 1418 C CA . PRO A 1 199 ? -41.504 11.114 79.368 1.00 39.38 276 PRO A CA 1
ATOM 1419 C C . PRO A 1 199 ? -40.618 12.313 79.747 1.00 38.92 276 PRO A C 1
ATOM 1420 O O . PRO A 1 199 ? -39.636 12.607 79.069 1.00 38.08 276 PRO A O 1
ATOM 1424 N N . ARG A 1 200 ? -40.941 13.005 80.829 1.00 41.01 277 ARG A N 1
ATOM 1425 C CA . ARG A 1 200 ? -40.119 14.155 81.243 1.00 36.77 277 ARG A CA 1
ATOM 1426 C C . ARG A 1 200 ? -38.728 13.700 81.646 1.00 33.74 277 ARG A C 1
ATOM 1427 O O . ARG A 1 200 ? -37.714 14.291 81.269 1.00 35.75 277 ARG A O 1
ATOM 1435 N N . ALA A 1 201 ? -38.668 12.597 82.360 1.00 32.91 278 ALA A N 1
ATOM 1436 C CA . ALA A 1 201 ? -37.375 12.059 82.740 1.00 32.48 278 ALA A CA 1
ATOM 1437 C C . ALA A 1 201 ? -36.578 11.707 81.494 1.00 33.71 278 ALA A C 1
ATOM 1438 O O . ALA A 1 201 ? -35.439 12.110 81.361 1.00 36.43 278 ALA A O 1
ATOM 1440 N N . LEU A 1 202 ? -37.201 11.012 80.542 1.00 41.31 279 LEU A N 1
ATOM 1441 C CA . LEU A 1 202 ? -36.544 10.690 79.228 1.00 40.27 279 LEU A CA 1
ATOM 1442 C C . LEU A 1 202 ? -36.165 11.931 78.427 1.00 34.86 279 LEU A C 1
ATOM 1443 O O . LEU A 1 202 ? -35.093 12.007 77.800 1.00 36.45 279 LEU A O 1
ATOM 1448 N N . ALA A 1 203 ? -37.030 12.920 78.493 1.00 31.58 280 ALA A N 1
ATOM 1449 C CA . ALA A 1 203 ? -36.774 14.200 77.848 1.00 33.69 280 ALA A CA 1
ATOM 1450 C C . ALA A 1 203 ? -35.577 14.911 78.497 1.00 40.62 280 ALA A C 1
ATOM 1451 O O . ALA A 1 203 ? -34.640 15.316 77.802 1.00 45.32 280 ALA A O 1
ATOM 1453 N N . GLU A 1 204 ? -35.562 15.017 79.832 1.00 42.76 281 GLU A N 1
ATOM 1454 C CA . GLU A 1 204 ? -34.554 15.881 80.500 1.00 42.16 281 GLU A CA 1
ATOM 1455 C C . GLU A 1 204 ? -33.232 15.186 80.750 1.00 38.95 281 GLU A C 1
ATOM 1456 O O . GLU A 1 204 ? -32.200 15.835 80.799 1.00 34.78 281 GLU A O 1
ATOM 1462 N N . THR A 1 205 ? -33.253 13.865 80.891 1.00 39.80 282 THR A N 1
ATOM 1463 C CA . THR A 1 205 ? -32.017 13.132 81.131 1.00 40.47 282 THR A CA 1
ATOM 1464 C C . THR A 1 205 ? -32.036 11.730 80.479 1.00 40.60 282 THR A C 1
ATOM 1465 O O . THR A 1 205 ? -32.992 11.386 79.807 1.00 41.92 282 THR A O 1
ATOM 1469 N N . SER A 1 206 ? -30.995 10.924 80.702 1.00 4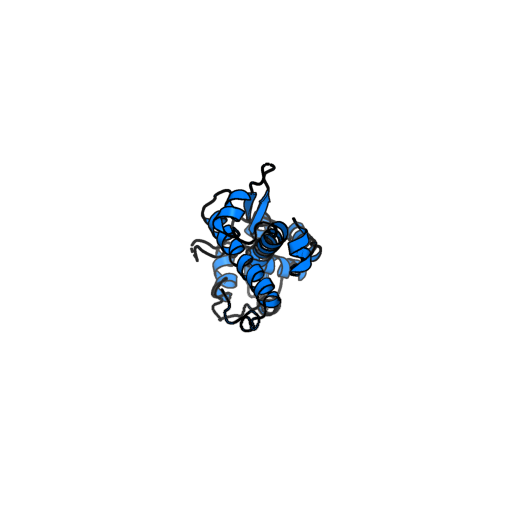2.73 283 SER A N 1
ATOM 1470 C CA . SER A 1 206 ? -30.940 9.526 80.220 1.00 38.23 283 SER A CA 1
ATOM 1471 C C . SER A 1 206 ? -30.382 8.521 81.238 1.00 38.23 283 SER A C 1
ATOM 1472 O O . SER A 1 206 ? -29.643 8.896 82.152 1.00 38.36 283 SER A O 1
ATOM 1475 N N . TYR A 1 207 ? -30.709 7.239 81.032 1.00 34.12 284 TYR A N 1
ATOM 1476 C CA . TYR A 1 207 ? -30.189 6.159 81.828 1.00 34.40 284 TYR A CA 1
ATOM 1477 C C . TYR A 1 207 ? -28.697 6.275 81.855 1.00 38.22 284 TYR A C 1
ATOM 1478 O O . TYR A 1 207 ? -28.075 6.181 82.905 1.00 43.34 284 TYR A O 1
ATOM 1487 N N . VAL A 1 208 ? -28.113 6.491 80.698 1.00 37.85 285 VAL A N 1
ATOM 1488 C CA . VAL A 1 20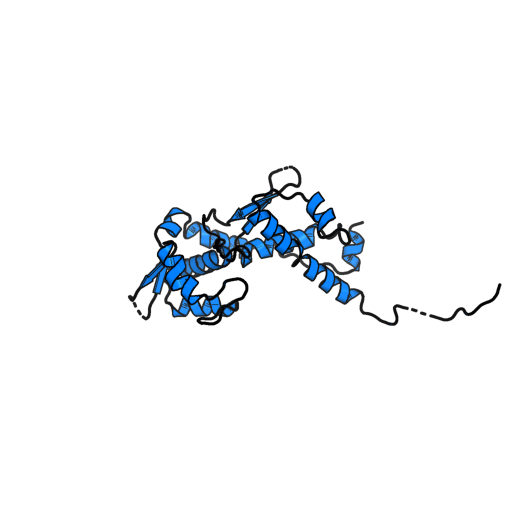8 ? -26.662 6.623 80.596 1.00 42.55 285 VAL A CA 1
ATOM 1489 C C . VAL A 1 208 ? -26.117 7.736 81.482 1.00 44.56 285 VAL A C 1
ATOM 1490 O O . VAL A 1 208 ? -25.021 7.623 82.041 1.00 46.23 285 VAL A O 1
ATOM 1494 N N . LYS A 1 209 ? -26.879 8.811 81.609 1.00 44.13 286 LYS A N 1
ATOM 1495 C CA . LYS A 1 209 ? -26.393 9.958 82.355 1.00 43.96 286 LYS A CA 1
ATOM 1496 C C . LYS A 1 209 ? -26.603 9.778 83.856 1.00 39.17 286 LYS A C 1
ATOM 1497 O O . LYS A 1 209 ? -25.787 10.197 84.647 1.00 35.64 286 LYS A O 1
ATOM 1503 N N . VAL A 1 210 ? -27.697 9.143 84.237 1.00 37.51 287 VAL A N 1
ATOM 1504 C CA . VAL A 1 210 ? -27.932 8.856 85.614 1.00 34.70 287 VAL A CA 1
ATOM 1505 C C . VAL A 1 210 ? -26.888 7.863 86.094 1.00 39.23 287 VAL A C 1
ATOM 1506 O O . VAL A 1 210 ? -26.260 8.085 87.146 1.00 39.20 287 VAL A O 1
ATOM 1510 N N . LEU A 1 211 ? -26.647 6.804 85.319 1.00 38.17 288 LEU A N 1
ATOM 1511 C CA . LEU A 1 211 ? -25.680 5.795 85.736 1.00 37.19 288 LEU A CA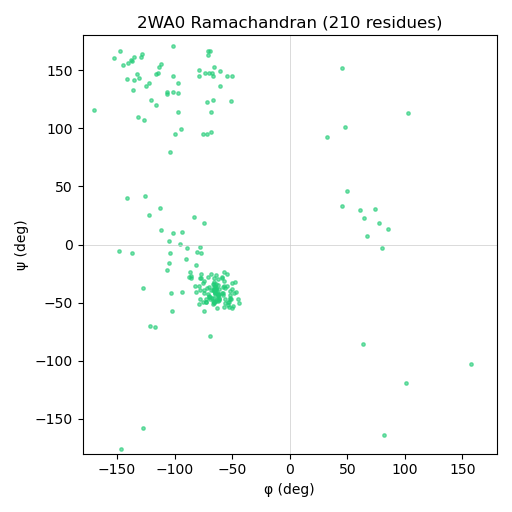 1
ATOM 1512 C C . LEU A 1 211 ? -24.292 6.361 85.752 1.00 39.77 288 LEU A C 1
ATOM 1513 O O . LEU A 1 211 ? -23.516 6.049 86.649 1.00 44.97 288 LEU A O 1
ATOM 1518 N N . GLU A 1 212 ? -23.939 7.188 84.786 1.00 41.48 289 GLU A N 1
ATOM 1519 C CA . GLU A 1 212 ? -22.624 7.823 84.873 1.00 43.44 289 GLU A CA 1
ATOM 1520 C C . GLU A 1 212 ? -22.496 8.723 86.109 1.00 43.02 289 GLU A C 1
ATOM 1521 O O . GLU A 1 212 ? -21.397 8.936 86.625 1.00 44.69 289 GLU A O 1
ATOM 1527 N N . HIS A 1 213 ? -23.619 9.279 86.546 1.00 39.82 290 HIS A N 1
ATOM 1528 C CA . HIS A 1 213 ? -23.649 10.184 87.708 1.00 39.68 290 HIS A CA 1
ATOM 1529 C C . HIS A 1 213 ? -23.439 9.354 88.981 1.00 36.83 290 HIS A C 1
ATOM 1530 O O . HIS A 1 213 ? -22.591 9.677 89.786 1.00 33.28 290 HIS A O 1
ATOM 1537 N N . VAL A 1 214 ? -24.186 8.263 89.128 1.00 36.16 291 VAL A N 1
ATOM 1538 C CA . VAL A 1 214 ? -23.947 7.321 90.200 1.00 34.67 291 VAL A CA 1
ATOM 1539 C C . VAL A 1 214 ? -22.471 6.917 90.217 1.00 40.26 291 VAL A C 1
ATOM 1540 O O . VAL A 1 214 ? -21.805 6.926 91.270 1.00 40.38 291 VAL A O 1
ATOM 1544 N N . VAL A 1 215 ? -21.947 6.586 89.046 1.00 39.73 292 VAL A N 1
ATOM 1545 C CA . VAL A 1 215 ? -20.565 6.163 88.954 1.00 40.50 292 VAL A CA 1
ATOM 1546 C C . VAL A 1 215 ? -19.628 7.282 89.406 1.00 41.42 292 VAL A C 1
ATOM 1547 O O . VAL A 1 215 ? -18.729 7.043 90.208 1.00 41.72 292 VAL A O 1
ATOM 1551 N N . ARG A 1 216 ? -19.858 8.506 88.945 1.00 44.10 293 ARG A N 1
ATOM 1552 C CA . ARG A 1 216 ? -19.001 9.637 89.351 1.00 46.13 293 ARG A CA 1
ATOM 1553 C C . ARG A 1 216 ? -19.105 9.935 90.860 1.00 45.35 293 ARG A C 1
ATOM 1554 O O . ARG A 1 216 ? -18.107 10.267 91.504 1.00 44.67 293 ARG A O 1
ATOM 1562 N N . VAL A 1 217 ? -20.297 9.799 91.431 1.00 42.90 294 VAL A N 1
ATOM 1563 C CA . VAL A 1 217 ? -20.446 9.992 92.854 1.00 44.16 294 VAL A CA 1
ATOM 1564 C C . VAL A 1 217 ? -19.712 8.928 93.683 1.00 46.40 294 VAL A C 1
ATOM 1565 O O . VAL A 1 217 ? -18.945 9.282 94.577 1.00 45.27 294 VAL A O 1
ATOM 1569 N N . ASN A 1 218 ? -19.921 7.644 93.374 1.00 49.06 295 ASN A N 1
ATOM 1570 C CA . ASN A 1 218 ? -19.187 6.536 94.019 1.00 49.29 295 ASN A CA 1
ATOM 1571 C C . ASN A 1 218 ? -17.668 6.616 93.888 1.00 50.91 295 ASN A C 1
ATOM 1572 O O . ASN A 1 218 ? -16.944 6.019 94.678 1.00 54.06 295 ASN A O 1
ATOM 1577 N N . ALA A 1 219 ? -17.185 7.313 92.869 1.00 53.55 296 ALA A N 1
ATOM 1578 C CA . ALA A 1 219 ? -15.754 7.389 92.599 1.00 53.95 296 ALA A CA 1
ATOM 1579 C C . ALA A 1 219 ? -15.135 8.692 93.085 1.00 54.63 296 ALA A C 1
ATOM 1580 O O . ALA A 1 219 ? -13.993 8.992 92.744 1.00 57.46 296 ALA A O 1
ATOM 1582 N N . ARG A 1 220 ? -15.882 9.479 93.854 1.00 53.95 297 ARG A N 1
ATOM 1583 C CA . ARG A 1 220 ? -15.421 10.804 94.266 1.00 52.41 297 ARG A CA 1
ATOM 1584 C C . ARG A 1 220 ? -14.339 10.679 95.313 1.00 54.49 297 ARG A C 1
ATOM 1585 O O . ARG A 1 220 ? -14.342 9.747 96.145 1.00 49.15 297 ARG A O 1
ATOM 1593 N N . VAL A 1 221 ? -13.428 11.647 95.264 1.00 59.27 298 VAL A N 1
ATOM 1594 C CA . VAL A 1 221 ? -12.371 11.789 96.250 1.00 61.99 298 VAL A CA 1
ATOM 1595 C C . VAL A 1 221 ? -13.014 12.203 97.579 1.00 62.61 298 VAL A C 1
ATOM 1596 O O . VAL A 1 221 ? -13.597 13.292 97.695 1.00 62.12 298 VAL A O 1
ATOM 1600 N N . ARG A 1 222 ? -12.932 11.322 98.566 1.00 61.87 299 ARG A N 1
ATOM 1601 C CA . ARG A 1 222 ? -13.535 11.606 99.853 1.00 63.76 299 ARG A CA 1
ATOM 1602 C C . ARG A 1 222 ? -12.670 12.551 100.676 1.00 63.27 299 ARG A C 1
ATOM 1603 O O . ARG A 1 222 ? -11.438 12.521 100.595 1.00 60.97 299 ARG A O 1
ATOM 1611 N N . ILE A 1 223 ? -13.340 13.407 101.447 1.00 63.26 300 ILE A N 1
ATOM 1612 C CA . ILE A 1 223 ? -12.670 14.420 102.257 1.00 63.36 300 ILE A CA 1
ATOM 1613 C C . ILE A 1 223 ? -12.736 13.986 103.709 1.00 59.94 300 ILE A C 1
ATOM 1614 O O . ILE A 1 223 ? -13.813 13.649 104.210 1.00 60.12 300 ILE A O 1
ATOM 1619 N N . ALA A 1 224 ? -11.586 13.994 104.374 1.00 55.66 301 ALA A N 1
ATOM 1620 C CA . ALA A 1 224 ? -11.504 13.714 105.802 1.00 50.96 301 ALA A CA 1
ATOM 1621 C C . ALA A 1 224 ? -11.484 15.038 106.558 1.00 48.47 301 ALA A C 1
ATOM 1622 O O . ALA A 1 224 ? -10.823 15.974 106.119 1.00 49.01 301 ALA A O 1
ATOM 1624 N N . TYR A 1 225 ? -12.207 15.122 107.679 1.00 45.65 302 TYR A N 1
ATOM 1625 C CA . TYR A 1 225 ? -12.019 16.222 108.635 1.00 45.48 302 TYR A CA 1
ATOM 1626 C C . TYR A 1 225 ? -10.578 16.193 109.148 1.00 45.07 302 TYR A C 1
ATOM 1627 O O . TYR A 1 225 ? -10.060 15.127 109.457 1.00 42.49 302 TYR A O 1
ATOM 1636 N N . PRO A 1 226 ? -9.925 17.357 109.234 1.00 44.45 303 PRO A N 1
ATOM 1637 C CA . PRO A 1 226 ? -8.598 17.390 109.824 1.00 43.46 303 PRO A CA 1
ATOM 1638 C C . PRO A 1 226 ? -8.610 17.359 111.354 1.00 44.44 303 PRO A C 1
ATOM 1639 O O . PRO A 1 226 ? -9.561 17.828 111.987 1.00 43.88 303 PRO A O 1
ATOM 1643 N N . SER A 1 227 ? -7.550 16.788 111.926 1.00 45.10 304 SER A N 1
ATOM 1644 C CA . SER A 1 227 ? -7.262 16.910 113.355 1.00 45.49 304 SER A CA 1
ATOM 1645 C C . SER A 1 227 ? -6.864 18.339 113.663 1.00 45.37 304 SER A C 1
ATOM 1646 O O . SER A 1 227 ? -6.545 19.121 112.766 1.00 46.04 304 SER A O 1
ATOM 1649 N N . LEU A 1 228 ? -6.841 18.669 114.943 1.00 44.64 305 LEU A N 1
ATOM 1650 C CA . LEU A 1 228 ? -6.467 20.010 115.359 1.00 44.50 305 LEU A CA 1
ATOM 1651 C C . LEU A 1 228 ? -5.043 20.347 114.876 1.00 46.54 305 LEU A C 1
ATOM 1652 O O . LEU A 1 228 ? -4.733 21.504 114.622 1.00 45.49 305 LEU A O 1
ATOM 1657 N N . ARG A 1 229 ? -4.198 19.330 114.721 1.00 49.40 306 ARG A N 1
ATOM 1658 C CA . ARG A 1 229 ? -2.796 19.527 114.351 1.00 52.96 306 ARG A CA 1
ATOM 1659 C C . ARG A 1 229 ? -2.695 19.885 112.881 1.00 53.31 306 ARG A C 1
ATOM 1660 O O . ARG A 1 229 ? -2.169 20.937 112.524 1.00 54.59 306 ARG A O 1
ATOM 1668 N N . GLU A 1 230 ? -3.225 19.007 112.041 1.00 53.94 307 GLU A N 1
ATOM 1669 C CA . GLU A 1 230 ? -3.186 19.176 110.588 1.00 54.06 307 GLU A CA 1
ATOM 1670 C C . GLU A 1 230 ? -3.868 20.459 110.133 1.00 52.35 307 GLU A C 1
ATOM 1671 O O . GLU A 1 230 ? -3.527 21.009 109.075 1.00 49.47 307 GLU A O 1
ATOM 1677 N N . ALA A 1 231 ? -4.850 20.906 110.915 1.00 51.38 308 ALA A N 1
ATOM 1678 C CA . ALA A 1 231 ? -5.556 22.157 110.627 1.00 50.83 308 ALA A CA 1
ATOM 1679 C C . ALA A 1 231 ? -4.703 23.358 110.979 1.00 52.58 308 ALA A C 1
ATOM 1680 O O . ALA A 1 231 ? -4.794 24.395 110.316 1.00 54.11 308 ALA A O 1
ATOM 1682 N N . ALA A 1 232 ? -3.886 23.231 112.023 1.00 53.41 309 ALA A N 1
ATOM 1683 C CA . ALA A 1 232 ? -2.952 24.297 112.390 1.00 56.09 309 ALA A CA 1
ATOM 1684 C C . ALA A 1 232 ? -1.869 24.434 111.331 1.00 60.07 309 ALA A C 1
ATOM 1685 O O . ALA A 1 232 ? -1.296 25.511 111.175 1.00 62.29 309 ALA A O 1
ATOM 1687 N N . LEU A 1 233 ? -1.608 23.347 110.598 1.00 63.75 310 LEU A N 1
ATOM 1688 C CA . LEU A 1 233 ? -0.606 23.331 109.523 1.00 66.59 310 LEU A CA 1
ATOM 1689 C C . LEU A 1 233 ? -1.110 23.869 108.174 1.00 69.55 310 LEU A C 1
ATOM 1690 O O . LEU A 1 233 ? -0.562 23.515 107.134 1.00 71.59 310 LEU A O 1
ATOM 1695 N N . LEU A 1 234 ? -2.146 24.704 108.169 1.00 71.68 311 LEU A N 1
ATOM 1696 C CA . LEU A 1 234 ? -2.543 25.397 106.942 1.00 72.46 311 LEU A CA 1
ATOM 1697 C C . LEU A 1 234 ? -2.115 26.877 106.977 1.00 74.64 311 LEU A C 1
ATOM 1698 O O . LEU A 1 234 ? -2.398 27.627 106.044 1.00 75.88 311 LEU A O 1
ATOM 1703 N N . GLU A 1 235 ? -1.424 27.282 108.046 1.00 76.82 312 GLU A N 1
ATOM 1704 C CA . GLU A 1 235 ? -0.819 28.619 108.156 1.00 78.46 312 GLU A CA 1
ATOM 1705 C C . GLU A 1 235 ? 0.684 28.492 108.403 1.00 78.57 312 GLU A C 1
ATOM 1706 O O . GLU A 1 235 ? 1.487 28.740 107.504 1.00 79.25 312 GLU A O 1
#

Radius of gyration: 21.56 Å; Cα contacts (8 Å, |Δi|>4): 286; chains: 1; bounding box: 55×48×68 Å

CATH classification: 1.10.10.1200 (+1 more: 1.10.10.1210)

InterPro domains:
  IPR002190 MAGE homology domain [PF01454] (121-282)
  IPR002190 MAGE homology domain [PS50838] (110-309)
  IPR002190 MAGE homology domain [SM01373] (117-287)
  IPR021072 Melanoma associated antigen, N-terminal [PF12440] (5-97)
  IPR021072 Melanoma associated antigen, N-terminal [SM01392] (3-97)
  IPR037445 Melanoma-associated antigen [PTHR11736] (4-315)
  IPR041898 MAGE homology domain, winged helix WH1 motif [G3DSA:1.10.10.1200] (82-191)
  IPR041899 MAGE homology domain, winged helix WH2 motif [G3DSA:1.10.10.1210] (194-317)